Protein AF-A0A1Z9GVH7-F1 (afdb_monomer)

Structure (mmCIF, N/CA/C/O backbone):
data_AF-A0A1Z9GVH7-F1
#
_entry.id   AF-A0A1Z9GVH7-F1
#
loop_
_atom_site.group_PDB
_atom_site.id
_atom_site.type_symbol
_atom_site.label_atom_id
_atom_site.label_alt_id
_atom_site.label_comp_id
_atom_site.label_asym_id
_atom_site.label_entity_id
_atom_site.label_seq_id
_atom_site.pdbx_PDB_ins_code
_atom_site.Cartn_x
_atom_site.Cartn_y
_atom_site.Cartn_z
_atom_site.occupancy
_atom_site.B_iso_or_equiv
_atom_site.auth_seq_id
_atom_site.auth_comp_id
_atom_site.auth_asym_id
_atom_site.auth_atom_id
_atom_site.pdbx_PDB_model_num
ATOM 1 N N . MET A 1 1 ? 73.608 -8.766 -62.778 1.00 44.31 1 MET A N 1
ATOM 2 C CA . MET A 1 1 ? 72.245 -8.986 -62.241 1.00 44.31 1 MET A CA 1
ATOM 3 C C . MET A 1 1 ? 72.351 -9.376 -60.774 1.00 44.31 1 MET A C 1
ATOM 5 O O . MET A 1 1 ? 73.037 -10.345 -60.495 1.00 44.31 1 MET A O 1
ATOM 9 N N . SER A 1 2 ? 71.721 -8.653 -59.842 1.00 39.84 2 SER A N 1
ATOM 10 C CA . SER A 1 2 ? 71.646 -9.095 -58.440 1.00 39.84 2 SER A CA 1
ATOM 11 C C . SER A 1 2 ? 70.298 -8.700 -57.829 1.00 39.84 2 SER A C 1
ATOM 13 O O . SER A 1 2 ? 69.921 -7.529 -57.829 1.00 39.84 2 SER A O 1
ATOM 15 N N . LYS A 1 3 ? 69.527 -9.710 -57.405 1.00 42.81 3 LYS A N 1
ATOM 16 C CA . LYS A 1 3 ? 68.124 -9.621 -56.966 1.00 42.81 3 LYS A CA 1
ATOM 17 C C . LYS A 1 3 ? 68.014 -8.995 -55.564 1.00 42.81 3 LYS A C 1
ATOM 19 O O . LYS A 1 3 ? 68.578 -9.516 -54.605 1.00 42.81 3 LYS A O 1
ATOM 24 N N . LYS A 1 4 ? 67.220 -7.924 -55.423 1.00 45.56 4 LYS A N 1
ATOM 25 C CA . LYS A 1 4 ? 66.781 -7.364 -54.127 1.00 45.56 4 LYS A CA 1
ATOM 26 C C . LYS A 1 4 ? 65.865 -8.368 -53.406 1.00 45.56 4 LYS A C 1
ATOM 28 O O . LYS A 1 4 ? 64.795 -8.693 -53.914 1.00 45.56 4 LYS A O 1
ATOM 33 N N . LYS A 1 5 ? 66.252 -8.822 -52.206 1.00 48.34 5 LYS A N 1
ATOM 34 C CA . LYS A 1 5 ? 65.370 -9.563 -51.282 1.00 48.34 5 LYS A CA 1
ATOM 35 C C . LYS A 1 5 ? 64.279 -8.620 -50.754 1.00 48.34 5 LYS A C 1
ATOM 37 O O . LYS A 1 5 ? 64.579 -7.651 -50.057 1.00 48.34 5 LYS A O 1
ATOM 42 N N . GLY A 1 6 ? 63.021 -8.887 -51.104 1.00 43.78 6 GLY A N 1
ATOM 43 C CA . GLY A 1 6 ? 61.856 -8.148 -50.612 1.00 43.78 6 GLY A CA 1
ATOM 44 C C . GLY A 1 6 ? 61.587 -8.435 -49.132 1.00 43.78 6 GLY A C 1
ATOM 45 O O . GLY A 1 6 ? 61.518 -9.590 -48.723 1.00 43.78 6 GLY A O 1
ATOM 46 N N . LYS A 1 7 ? 61.436 -7.380 -48.322 1.00 51.91 7 LYS A N 1
ATOM 47 C CA . LYS A 1 7 ? 61.031 -7.467 -46.911 1.00 51.91 7 LYS A CA 1
ATOM 48 C C . LYS A 1 7 ? 59.564 -7.913 -46.821 1.00 51.91 7 LYS A C 1
ATOM 50 O O . LYS A 1 7 ? 58.678 -7.211 -47.306 1.00 51.91 7 LYS A O 1
ATOM 55 N N . THR A 1 8 ? 59.299 -9.048 -46.181 1.00 51.91 8 THR A N 1
ATOM 56 C CA . THR A 1 8 ? 57.948 -9.548 -45.886 1.00 51.91 8 THR A CA 1
ATOM 57 C C . THR A 1 8 ? 57.250 -8.667 -44.837 1.00 51.91 8 THR A C 1
ATOM 59 O O . THR A 1 8 ? 57.808 -8.323 -43.795 1.00 51.91 8 THR A O 1
ATOM 62 N N . LYS A 1 9 ? 56.020 -8.234 -45.152 1.00 54.00 9 LYS A N 1
ATOM 63 C CA . LYS A 1 9 ? 55.218 -7.256 -44.394 1.00 54.00 9 LYS A CA 1
ATOM 64 C C . LYS A 1 9 ? 54.535 -7.868 -43.156 1.00 54.00 9 LYS A C 1
ATOM 66 O O . LYS A 1 9 ? 53.837 -8.866 -43.261 1.00 54.00 9 LYS A O 1
ATOM 71 N N . LYS A 1 10 ? 54.690 -7.184 -42.011 1.00 54.84 10 LYS A N 1
ATOM 72 C CA . LYS A 1 10 ? 53.724 -6.839 -40.927 1.00 54.84 10 LYS A CA 1
ATOM 73 C C . LYS A 1 10 ? 52.605 -7.807 -40.450 1.00 54.84 10 LYS A C 1
ATOM 75 O O . LYS A 1 10 ? 51.825 -7.386 -39.605 1.00 54.84 10 LYS A O 1
ATOM 80 N N . SER A 1 11 ? 52.547 -9.082 -40.831 1.00 53.25 11 SER A N 1
ATOM 81 C CA . SER A 1 11 ? 51.499 -10.019 -40.355 1.00 53.25 11 SER A CA 1
ATOM 82 C C . SER A 1 11 ? 51.499 -10.226 -38.822 1.00 53.25 11 SER A C 1
ATOM 84 O O . SER A 1 11 ? 50.452 -10.223 -38.173 1.00 53.25 11 SER A O 1
ATOM 86 N N . GLY A 1 12 ? 52.680 -10.298 -38.193 1.00 56.12 12 GLY A N 1
ATOM 87 C CA . GLY A 1 12 ? 52.791 -10.530 -36.746 1.00 56.12 12 GLY A CA 1
ATOM 88 C C . GLY A 1 12 ? 52.336 -9.358 -35.864 1.00 56.12 12 GLY A C 1
ATOM 89 O O . GLY A 1 12 ? 51.905 -9.571 -34.732 1.00 56.12 12 GLY A O 1
ATOM 90 N N . MET A 1 13 ? 52.403 -8.116 -36.360 1.00 57.00 13 MET A N 1
ATOM 91 C CA . MET A 1 13 ? 51.964 -6.935 -35.598 1.00 57.00 13 MET A CA 1
ATOM 92 C C . MET A 1 13 ? 50.442 -6.853 -35.492 1.00 57.00 13 MET A C 1
ATOM 94 O O . MET A 1 13 ? 49.919 -6.432 -34.460 1.00 57.00 13 MET A O 1
ATOM 98 N N . GLU A 1 14 ? 49.740 -7.256 -36.544 1.00 58.00 14 GLU A N 1
ATOM 99 C CA . GLU A 1 14 ? 48.283 -7.212 -36.609 1.00 58.00 14 GLU A CA 1
ATOM 100 C C . GLU A 1 14 ? 47.658 -8.304 -35.740 1.00 58.00 14 GLU A C 1
ATOM 102 O O . GLU A 1 14 ? 46.802 -8.007 -34.904 1.00 58.00 14 GLU A O 1
ATOM 107 N N . LYS A 1 15 ? 48.222 -9.518 -35.795 1.00 60.81 15 LYS A N 1
ATOM 108 C CA . LYS A 1 15 ? 47.865 -10.620 -34.892 1.00 60.81 15 LYS A CA 1
ATOM 109 C C . LYS A 1 15 ? 48.115 -10.259 -33.422 1.00 60.81 15 LYS A C 1
ATOM 111 O O . LYS A 1 15 ? 47.218 -10.381 -32.595 1.00 60.81 15 LYS A O 1
ATOM 116 N N . ARG A 1 16 ? 49.270 -9.652 -33.101 1.00 58.34 16 ARG A N 1
ATOM 117 C CA . ARG A 1 16 ? 49.556 -9.134 -31.744 1.00 58.34 16 ARG A CA 1
ATOM 118 C C . ARG A 1 16 ? 48.583 -8.037 -31.300 1.00 58.34 16 ARG A C 1
ATOM 120 O O . ARG A 1 16 ? 48.277 -7.940 -30.112 1.00 58.34 16 ARG A O 1
ATOM 127 N N . ARG A 1 17 ? 48.091 -7.196 -32.217 1.00 62.72 17 ARG A N 1
ATOM 128 C CA . ARG A 1 17 ? 47.072 -6.176 -31.913 1.00 62.72 17 ARG A CA 1
ATOM 129 C C . ARG A 1 17 ? 45.711 -6.806 -31.619 1.00 62.72 17 ARG A C 1
ATOM 131 O O . ARG A 1 17 ? 45.070 -6.385 -30.655 1.00 62.72 17 ARG A O 1
ATOM 138 N N . GLN A 1 18 ? 45.293 -7.798 -32.403 1.00 66.06 18 GLN A N 1
ATOM 139 C CA . GLN A 1 18 ? 44.040 -8.527 -32.190 1.00 66.06 18 GLN A CA 1
ATOM 140 C C . GLN A 1 18 ? 44.074 -9.327 -30.883 1.00 66.06 18 GLN A C 1
ATOM 142 O O . GLN A 1 18 ? 43.180 -9.155 -30.057 1.00 66.06 18 GLN A O 1
ATOM 147 N N . ASP A 1 19 ? 45.160 -10.051 -30.607 1.00 68.62 19 ASP A N 1
ATOM 148 C CA . ASP A 1 19 ? 45.338 -10.793 -29.353 1.00 68.62 19 ASP A CA 1
ATOM 149 C C . ASP A 1 19 ? 45.338 -9.865 -28.132 1.00 68.62 19 ASP A C 1
ATOM 151 O O . ASP A 1 19 ? 44.745 -10.174 -27.096 1.00 68.62 19 ASP A O 1
ATOM 155 N N . LYS A 1 20 ? 45.953 -8.678 -28.242 1.00 72.31 20 LYS A N 1
ATOM 156 C CA . LYS A 1 20 ? 45.939 -7.676 -27.165 1.00 72.31 20 LYS A CA 1
ATOM 157 C C . LYS A 1 20 ? 44.535 -7.112 -26.931 1.00 72.31 20 LYS A C 1
ATOM 159 O O . LYS A 1 20 ? 44.164 -6.893 -25.778 1.00 72.31 20 LYS A O 1
ATOM 164 N N . ARG A 1 21 ? 43.748 -6.884 -27.990 1.00 62.09 21 ARG A N 1
ATOM 165 C CA . ARG A 1 21 ? 42.341 -6.454 -27.883 1.00 62.09 21 ARG A CA 1
ATOM 166 C C . ARG A 1 21 ? 41.471 -7.551 -27.274 1.00 62.09 21 ARG A C 1
ATOM 168 O O . ARG A 1 21 ? 40.720 -7.265 -26.345 1.00 62.09 21 ARG A O 1
ATOM 175 N N . HIS A 1 22 ? 41.637 -8.795 -27.713 1.00 62.97 22 HIS A N 1
ATOM 176 C CA . HIS A 1 22 ? 40.889 -9.937 -27.200 1.00 62.97 22 HIS A CA 1
ATOM 177 C C . HIS A 1 22 ? 41.222 -10.219 -25.728 1.00 62.97 22 HIS A C 1
ATOM 179 O O . HIS A 1 22 ? 40.319 -10.284 -24.902 1.00 62.97 22 HIS A O 1
ATOM 185 N N . ARG A 1 23 ? 42.504 -10.227 -25.336 1.00 70.00 23 ARG A N 1
ATOM 186 C CA . ARG A 1 23 ? 42.905 -10.356 -23.919 1.00 70.00 23 ARG A CA 1
ATOM 187 C C . ARG A 1 23 ? 42.378 -9.219 -23.043 1.00 70.00 23 ARG A C 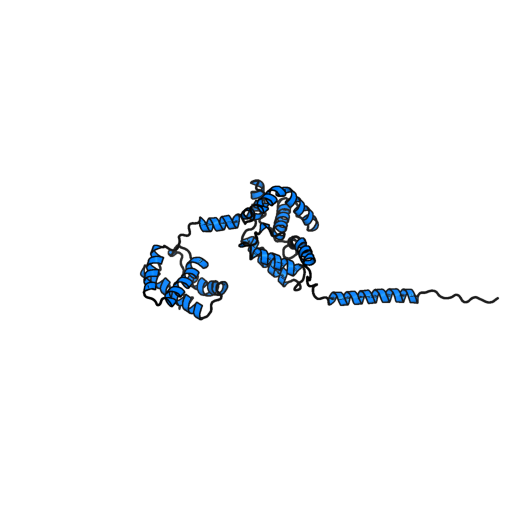1
ATOM 189 O O . ARG A 1 23 ? 41.994 -9.471 -21.904 1.00 70.00 23 ARG A O 1
ATOM 196 N N . LYS A 1 24 ? 42.334 -7.978 -23.548 1.00 68.75 24 LYS A N 1
ATOM 197 C CA . LYS A 1 24 ? 41.710 -6.851 -22.830 1.00 68.75 24 LYS A CA 1
ATOM 198 C C . LYS A 1 24 ? 40.200 -7.040 -22.672 1.00 68.75 24 LYS A C 1
ATOM 200 O O . LYS A 1 24 ? 39.682 -6.770 -21.596 1.00 68.75 24 LYS A O 1
ATOM 205 N N . MET A 1 25 ? 39.515 -7.516 -23.710 1.00 64.81 25 MET A N 1
ATOM 206 C CA . MET A 1 25 ? 38.082 -7.815 -23.672 1.00 64.81 25 MET A CA 1
ATOM 207 C C . MET A 1 25 ? 37.774 -8.950 -22.687 1.00 64.81 25 MET A C 1
ATOM 209 O O . MET A 1 25 ? 36.882 -8.805 -21.861 1.00 64.81 25 MET A O 1
ATOM 213 N N . VAL A 1 26 ? 38.549 -10.036 -22.711 1.00 63.12 26 VAL A N 1
ATOM 214 C CA . VAL A 1 26 ? 38.396 -11.171 -21.789 1.00 63.12 26 VAL A CA 1
ATOM 215 C C . VAL A 1 26 ? 38.692 -10.750 -20.348 1.00 63.12 26 VAL A C 1
ATOM 217 O O . VAL A 1 26 ? 37.934 -11.106 -19.452 1.00 63.12 26 VAL A O 1
ATOM 220 N N . LYS A 1 27 ? 39.727 -9.928 -20.107 1.00 63.34 27 LYS A N 1
ATOM 221 C CA . LYS A 1 27 ? 39.966 -9.333 -18.779 1.00 63.34 27 LYS A CA 1
ATOM 222 C C . LYS A 1 27 ? 38.810 -8.435 -18.334 1.00 63.34 27 LYS A C 1
ATOM 224 O O . LYS A 1 27 ? 38.417 -8.526 -17.180 1.00 63.34 27 LYS A O 1
ATOM 229 N N . ARG A 1 28 ? 38.245 -7.611 -19.227 1.00 56.94 28 ARG A N 1
ATOM 230 C CA . ARG A 1 28 ? 37.054 -6.793 -18.934 1.00 56.94 28 ARG A CA 1
ATOM 231 C C . ARG A 1 28 ? 35.839 -7.657 -18.597 1.00 56.94 28 ARG A C 1
ATOM 233 O O . ARG A 1 28 ? 35.214 -7.388 -17.587 1.00 56.94 28 ARG A O 1
ATOM 240 N N . LYS A 1 29 ? 35.556 -8.718 -19.362 1.00 52.47 29 LYS A N 1
ATOM 241 C CA . LYS A 1 29 ? 34.467 -9.667 -19.065 1.00 52.47 29 LYS A CA 1
ATOM 242 C C . LYS A 1 29 ? 34.660 -10.369 -17.716 1.00 52.47 29 LYS A C 1
ATOM 244 O O . LYS A 1 29 ? 33.729 -10.415 -16.928 1.00 52.47 29 LYS A O 1
ATOM 249 N N . LYS A 1 30 ? 35.878 -10.831 -17.404 1.00 53.59 30 LYS A N 1
ATOM 250 C CA . LYS A 1 30 ? 36.195 -11.421 -16.089 1.00 53.59 30 LYS A CA 1
ATOM 251 C C . LYS A 1 30 ? 36.048 -10.421 -14.937 1.00 53.59 30 LYS A C 1
ATOM 253 O O . LYS A 1 30 ? 35.571 -10.797 -13.880 1.00 53.59 30 LYS A O 1
ATOM 258 N N . LEU A 1 31 ? 36.426 -9.158 -15.145 1.00 53.19 31 LEU A N 1
ATOM 259 C CA . LEU A 1 31 ? 36.228 -8.083 -14.165 1.00 53.19 31 LEU A CA 1
ATOM 260 C C . LEU A 1 31 ? 34.752 -7.692 -14.007 1.00 53.19 31 LEU A C 1
ATOM 262 O O . LEU A 1 31 ? 34.351 -7.334 -12.911 1.00 53.19 31 LEU A O 1
ATOM 266 N N . MET A 1 32 ? 33.947 -7.756 -15.072 1.00 45.88 32 MET A N 1
ATOM 267 C CA . MET A 1 32 ? 32.507 -7.473 -15.008 1.00 45.88 32 MET A CA 1
ATOM 268 C C . MET A 1 32 ? 31.738 -8.577 -14.277 1.00 45.88 32 MET A C 1
ATOM 270 O O . MET A 1 32 ? 30.864 -8.250 -13.489 1.00 45.88 32 MET A O 1
ATOM 274 N N . ASN A 1 33 ? 32.126 -9.845 -14.443 1.00 44.66 33 ASN A N 1
ATOM 275 C CA . ASN A 1 33 ? 31.522 -10.969 -13.712 1.00 44.66 33 ASN A CA 1
ATOM 276 C C . ASN A 1 33 ? 31.880 -11.006 -12.210 1.00 44.66 33 ASN A C 1
ATOM 278 O O . ASN A 1 33 ? 31.290 -11.787 -11.477 1.00 44.66 33 ASN A O 1
ATOM 282 N N . HIS A 1 34 ? 32.842 -10.194 -11.755 1.00 46.88 34 HIS A N 1
ATOM 283 C CA . HIS A 1 34 ? 33.266 -10.097 -10.349 1.00 46.88 34 HIS A CA 1
ATOM 284 C C . HIS A 1 34 ? 33.012 -8.716 -9.729 1.00 46.88 34 HIS A C 1
ATOM 286 O O . HIS A 1 34 ? 33.513 -8.431 -8.642 1.00 46.88 34 HIS A O 1
ATOM 292 N N . ARG A 1 35 ? 32.275 -7.825 -10.405 1.00 45.44 35 ARG A N 1
ATOM 293 C CA . ARG A 1 35 ? 31.855 -6.572 -9.777 1.00 45.44 35 ARG A CA 1
ATOM 294 C C . ARG A 1 35 ? 30.718 -6.882 -8.818 1.00 45.44 35 ARG A C 1
ATOM 296 O O . ARG A 1 35 ? 29.658 -7.322 -9.251 1.00 45.44 35 ARG A O 1
ATOM 303 N N . SER A 1 36 ? 30.954 -6.620 -7.537 1.00 49.56 36 SER A N 1
ATOM 304 C CA . SER A 1 36 ? 29.870 -6.363 -6.602 1.00 49.56 36 SER A CA 1
ATOM 305 C C . SER A 1 36 ? 28.922 -5.318 -7.211 1.00 49.56 36 SER A C 1
ATOM 307 O O . SER A 1 36 ? 29.377 -4.460 -7.987 1.00 49.56 36 SER A O 1
ATOM 309 N N . PRO A 1 37 ? 27.614 -5.404 -6.918 1.00 51.97 37 PRO A N 1
ATOM 310 C CA . PRO A 1 37 ? 26.643 -4.412 -7.354 1.00 51.97 37 PRO A CA 1
ATOM 311 C C . PRO A 1 37 ? 27.187 -3.021 -7.041 1.00 51.97 37 PRO A C 1
ATOM 313 O O . PRO A 1 37 ? 27.865 -2.805 -6.034 1.00 51.97 37 PRO A O 1
ATOM 316 N N . THR A 1 38 ? 27.003 -2.111 -7.994 1.00 54.91 38 THR A N 1
ATOM 317 C CA . THR A 1 38 ? 27.631 -0.790 -7.935 1.00 54.91 38 THR A CA 1
ATOM 318 C C . THR A 1 38 ? 26.952 -0.062 -6.787 1.00 54.91 38 THR A C 1
ATOM 320 O O . THR A 1 38 ? 25.822 0.378 -6.955 1.00 54.91 38 THR A O 1
ATOM 323 N N . GLN A 1 39 ? 27.589 -0.020 -5.614 1.00 55.78 39 GLN A N 1
ATOM 324 C CA . GLN A 1 39 ? 27.039 0.687 -4.463 1.00 55.78 39 GLN A CA 1
ATOM 325 C C . GLN A 1 39 ? 26.757 2.129 -4.888 1.00 55.78 39 GLN A C 1
ATOM 327 O O . GLN A 1 39 ? 27.604 2.771 -5.517 1.00 55.78 39 GLN A O 1
ATOM 332 N N . ILE A 1 40 ? 25.548 2.607 -4.601 1.00 60.81 40 ILE A N 1
ATOM 333 C CA . ILE A 1 40 ? 25.163 3.994 -4.848 1.00 60.81 40 ILE A CA 1
ATOM 334 C C . ILE A 1 40 ? 25.926 4.831 -3.832 1.00 60.81 40 ILE A C 1
ATOM 336 O O . ILE A 1 40 ? 25.672 4.750 -2.635 1.00 60.81 40 ILE A O 1
ATOM 340 N N . THR A 1 41 ? 26.906 5.596 -4.299 1.00 58.97 41 THR A N 1
ATOM 341 C CA . THR A 1 41 ? 27.803 6.364 -3.423 1.00 58.97 41 THR A CA 1
ATOM 342 C C . THR A 1 41 ? 27.538 7.863 -3.471 1.00 58.97 41 THR A C 1
ATOM 344 O O . THR A 1 41 ? 28.253 8.624 -2.823 1.00 58.97 41 THR A O 1
ATOM 347 N N . SER A 1 42 ? 26.541 8.316 -4.242 1.00 72.25 42 SER A N 1
ATOM 348 C CA . SER A 1 42 ? 26.233 9.743 -4.375 1.00 72.25 42 SER A CA 1
ATOM 349 C C . SER A 1 42 ? 24.732 10.036 -4.513 1.00 72.25 42 SER A C 1
ATOM 351 O O . SER A 1 42 ? 24.028 9.266 -5.174 1.00 72.25 42 SER A O 1
ATOM 353 N N . PRO A 1 43 ? 24.257 11.187 -3.994 1.00 69.25 43 PRO A N 1
ATOM 354 C CA . PRO A 1 43 ? 22.864 11.624 -4.134 1.00 69.25 43 PRO A CA 1
ATOM 355 C C . PRO A 1 43 ? 22.397 11.721 -5.591 1.00 69.25 43 PRO A C 1
ATOM 357 O O . PRO A 1 43 ? 21.289 11.322 -5.916 1.00 69.25 43 PRO A O 1
ATOM 360 N N . HIS A 1 44 ? 23.264 12.163 -6.506 1.00 73.62 44 HIS A N 1
ATOM 361 C CA . HIS A 1 44 ? 22.909 12.277 -7.923 1.00 73.62 44 HIS A CA 1
ATOM 362 C C . HIS A 1 44 ? 22.706 10.911 -8.609 1.00 73.62 44 HIS A C 1
ATOM 364 O O . HIS A 1 44 ? 21.903 10.776 -9.531 1.00 73.62 44 HIS A O 1
ATOM 370 N N . GLN A 1 45 ? 23.420 9.870 -8.164 1.00 69.69 45 GLN A N 1
ATOM 371 C CA . GLN A 1 45 ? 23.174 8.503 -8.636 1.00 69.69 45 GLN A CA 1
ATOM 372 C C . GLN A 1 45 ? 21.847 7.955 -8.107 1.00 69.69 45 GLN A C 1
ATOM 374 O O . GLN A 1 45 ? 21.170 7.245 -8.846 1.00 69.69 45 GLN A O 1
ATOM 379 N N . LEU A 1 46 ? 21.481 8.305 -6.870 1.00 72.94 46 LEU A N 1
ATOM 380 C CA . LEU A 1 46 ? 20.190 7.952 -6.286 1.00 72.94 46 LEU A CA 1
ATOM 381 C C . LEU A 1 46 ? 19.044 8.654 -7.021 1.00 72.94 46 LEU A C 1
ATOM 383 O O . LEU A 1 46 ? 18.123 7.990 -7.470 1.00 72.94 46 LEU A O 1
ATOM 387 N N . GLU A 1 47 ? 19.146 9.963 -7.247 1.00 74.75 47 GLU A N 1
ATOM 388 C CA . GLU A 1 47 ? 18.152 10.739 -8.002 1.00 74.75 47 GLU A CA 1
ATOM 389 C C . GLU A 1 47 ? 17.934 10.151 -9.405 1.00 74.75 47 GLU A C 1
ATOM 391 O O . GLU A 1 47 ? 16.807 9.939 -9.850 1.00 74.75 47 GLU A O 1
ATOM 396 N N . LY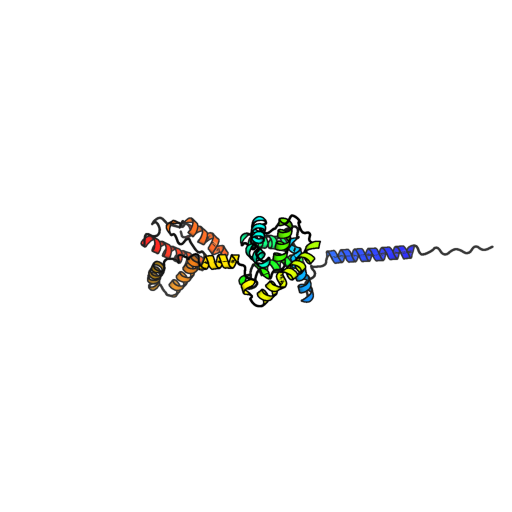S A 1 48 ? 19.026 9.813 -10.103 1.00 80.19 48 LYS A N 1
ATOM 397 C CA . LYS A 1 48 ? 18.950 9.169 -11.416 1.00 80.19 48 LYS A CA 1
ATOM 398 C C . LYS A 1 48 ? 18.287 7.793 -11.354 1.00 80.19 48 LYS A C 1
ATOM 400 O O . LYS A 1 48 ? 17.622 7.413 -12.314 1.00 80.19 48 LYS A O 1
ATOM 405 N N . LEU A 1 49 ? 18.500 7.046 -10.272 1.00 82.94 49 LEU A N 1
ATOM 406 C CA . LEU A 1 49 ? 17.850 5.760 -10.066 1.00 82.94 49 LEU A CA 1
ATOM 407 C C . LEU A 1 49 ? 16.349 5.944 -9.826 1.00 82.94 49 LEU A C 1
ATOM 409 O O . LEU A 1 49 ? 15.562 5.304 -10.514 1.00 82.94 49 LEU A O 1
ATOM 413 N N . LEU A 1 50 ? 15.951 6.852 -8.935 1.00 82.94 50 LEU A N 1
ATOM 414 C CA . LEU A 1 50 ? 14.544 7.125 -8.628 1.00 82.94 50 LEU A CA 1
ATOM 415 C C . LEU A 1 50 ? 13.758 7.585 -9.865 1.00 82.94 50 LEU A C 1
ATOM 417 O O . LEU A 1 50 ? 12.632 7.153 -10.063 1.00 82.94 50 LEU A O 1
ATOM 421 N N . LYS A 1 51 ? 14.381 8.324 -10.793 1.00 85.25 51 LYS A N 1
ATOM 422 C CA . LYS A 1 51 ? 13.766 8.648 -12.102 1.00 85.25 51 LYS A CA 1
ATOM 423 C C . LYS A 1 51 ? 13.418 7.424 -12.957 1.00 85.25 51 LYS A C 1
ATOM 425 O O . LYS A 1 51 ? 12.667 7.543 -13.916 1.00 85.25 51 LYS A O 1
ATOM 430 N N . THR A 1 52 ? 13.988 6.259 -12.657 1.00 89.38 52 THR A N 1
ATOM 431 C CA . THR A 1 52 ? 13.691 4.998 -13.354 1.00 89.38 52 THR A CA 1
ATOM 432 C C . THR A 1 52 ? 12.705 4.105 -12.608 1.00 89.38 52 THR A C 1
ATOM 434 O O . THR A 1 52 ? 12.363 3.047 -13.129 1.00 89.38 52 THR A O 1
ATOM 437 N N . LEU A 1 53 ? 12.229 4.530 -11.435 1.00 91.62 53 LEU A N 1
ATOM 438 C CA . LEU A 1 53 ? 11.258 3.810 -10.612 1.00 91.62 53 LEU A CA 1
ATOM 439 C C . LEU A 1 53 ? 9.965 3.443 -11.372 1.00 91.62 53 LEU A C 1
ATOM 441 O O . LEU A 1 53 ? 9.600 2.270 -11.321 1.00 91.62 53 LEU A O 1
ATOM 445 N N . PRO A 1 54 ? 9.354 4.329 -12.193 1.00 93.50 54 PRO A N 1
ATOM 446 C CA . PRO A 1 54 ? 8.178 3.983 -13.005 1.00 93.50 54 PRO A CA 1
ATOM 447 C C . PRO A 1 54 ? 8.365 2.766 -13.921 1.00 93.50 54 PRO A C 1
ATOM 449 O O . PRO A 1 54 ? 7.423 2.029 -14.202 1.00 93.50 54 PRO A O 1
ATOM 452 N N . ASN A 1 55 ? 9.595 2.514 -14.385 1.00 93.62 55 ASN A N 1
ATOM 453 C CA . ASN A 1 55 ? 9.876 1.400 -15.292 1.00 93.62 55 ASN A CA 1
ATOM 454 C C . ASN A 1 55 ? 9.630 0.036 -14.634 1.00 93.62 55 ASN A C 1
ATOM 456 O O . ASN A 1 55 ? 9.482 -0.961 -15.343 1.00 93.62 55 ASN A O 1
ATOM 460 N N . LEU A 1 56 ? 9.609 -0.018 -13.298 1.00 93.81 56 LEU A N 1
ATOM 461 C CA . LEU A 1 56 ? 9.395 -1.243 -12.538 1.00 93.81 56 LEU A CA 1
ATOM 462 C C . LEU A 1 56 ? 7.997 -1.838 -12.793 1.00 93.81 56 LEU A C 1
ATOM 464 O O . LEU A 1 56 ? 7.870 -3.055 -12.777 1.00 93.81 56 LEU A O 1
ATOM 468 N N . ALA A 1 57 ? 6.993 -1.037 -13.180 1.00 94.75 57 ALA A N 1
ATOM 469 C CA . ALA A 1 57 ? 5.661 -1.526 -13.583 1.00 94.75 57 ALA A CA 1
ATOM 470 C C . ALA A 1 57 ? 5.672 -2.471 -14.810 1.00 94.75 57 ALA A C 1
ATOM 472 O O . ALA A 1 57 ? 4.682 -3.151 -15.102 1.00 94.75 57 ALA A O 1
ATOM 473 N N . PHE A 1 58 ? 6.791 -2.509 -15.543 1.00 94.12 58 PHE A N 1
ATOM 474 C CA . PHE A 1 58 ? 7.037 -3.398 -16.682 1.00 94.12 58 PHE A CA 1
ATOM 475 C C . PHE A 1 58 ? 8.037 -4.520 -16.363 1.00 94.12 58 PHE A C 1
ATOM 477 O O . PHE A 1 58 ? 8.471 -5.235 -17.272 1.00 94.12 58 PHE A O 1
ATOM 484 N N . ASP A 1 59 ? 8.435 -4.678 -15.099 1.00 93.31 59 ASP A N 1
ATOM 485 C CA . ASP A 1 59 ? 9.224 -5.829 -14.679 1.00 93.31 59 ASP A CA 1
ATOM 486 C C . ASP A 1 59 ? 8.428 -7.125 -14.908 1.00 93.31 59 ASP A C 1
ATOM 488 O O . ASP A 1 59 ? 7.218 -7.128 -14.689 1.00 93.31 59 ASP A O 1
ATOM 492 N N . PRO A 1 60 ? 9.057 -8.239 -15.323 1.00 90.69 60 PRO A N 1
ATOM 493 C CA . PRO A 1 60 ? 8.341 -9.487 -15.583 1.00 90.69 60 PRO A CA 1
ATOM 494 C C . PRO A 1 60 ? 7.467 -9.994 -14.429 1.00 90.69 60 PRO A C 1
ATOM 496 O O . PRO A 1 60 ? 6.484 -10.671 -14.701 1.00 90.69 60 PRO A O 1
ATOM 499 N N . MET A 1 61 ? 7.812 -9.677 -13.176 1.00 91.69 61 MET A N 1
ATOM 500 C CA . MET A 1 61 ? 7.035 -10.071 -11.988 1.00 91.69 61 MET A CA 1
ATOM 501 C C . MET A 1 61 ? 5.824 -9.162 -11.717 1.00 91.69 61 MET A C 1
ATOM 503 O O . MET A 1 61 ? 4.933 -9.522 -10.958 1.00 91.69 61 MET A O 1
ATOM 507 N N . LEU A 1 62 ? 5.790 -7.986 -12.346 1.00 94.88 62 LEU A N 1
ATOM 508 C CA . LEU A 1 62 ? 4.755 -6.961 -12.181 1.00 94.88 62 LEU A CA 1
ATOM 509 C C . LEU A 1 62 ? 3.981 -6.702 -13.484 1.00 94.88 62 LEU A C 1
ATOM 511 O O . LEU A 1 62 ? 3.069 -5.877 -13.541 1.00 94.88 62 LEU A O 1
ATOM 515 N N . LEU A 1 63 ? 4.357 -7.375 -14.572 1.00 92.12 63 LEU A N 1
ATOM 516 C CA . LEU A 1 63 ? 3.871 -7.081 -15.916 1.00 92.12 63 LEU A CA 1
ATOM 517 C C . LEU A 1 63 ? 2.375 -7.377 -16.075 1.00 92.12 63 LEU A C 1
ATOM 519 O O . LEU A 1 63 ? 1.688 -6.679 -16.821 1.00 92.12 63 LEU A O 1
ATOM 523 N N . ASP A 1 64 ? 1.878 -8.385 -15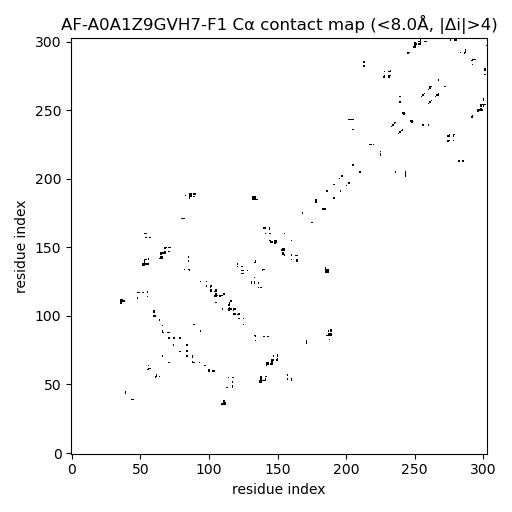.375 1.00 93.12 64 ASP A N 1
ATOM 524 C CA . ASP A 1 64 ? 0.481 -8.808 -15.335 1.00 93.12 64 ASP A CA 1
ATOM 525 C C . ASP A 1 64 ? -0.340 -8.106 -14.246 1.00 93.12 64 ASP A C 1
ATOM 527 O O . ASP A 1 64 ? -1.556 -8.262 -14.241 1.00 93.12 64 ASP A O 1
ATOM 531 N N . LEU A 1 65 ? 0.291 -7.314 -13.374 1.00 95.56 65 LEU A N 1
ATOM 532 C CA . LEU A 1 65 ? -0.410 -6.510 -12.378 1.00 95.56 65 LEU A CA 1
ATOM 533 C C . LEU A 1 65 ? -1.003 -5.249 -13.033 1.00 95.56 65 LEU A C 1
ATOM 535 O O . LEU A 1 65 ? -0.302 -4.507 -13.742 1.00 95.56 65 LEU A O 1
ATOM 539 N N . TYR A 1 66 ? -2.296 -5.036 -12.789 1.00 94.62 66 TYR A N 1
ATOM 540 C CA . TYR A 1 66 ? -3.109 -3.908 -13.247 1.00 94.62 66 TYR A CA 1
ATOM 541 C C . TYR A 1 66 ? -4.025 -3.458 -12.106 1.00 94.62 66 TYR A C 1
ATOM 543 O O . TYR A 1 66 ? -4.329 -4.253 -11.217 1.00 94.62 66 TYR A O 1
ATOM 551 N N . LEU A 1 67 ? -4.455 -2.199 -12.157 1.00 95.00 67 LEU A N 1
ATOM 552 C CA . LEU A 1 67 ? -5.585 -1.726 -11.356 1.00 95.00 67 LEU A CA 1
ATOM 553 C C . LEU A 1 67 ? -6.891 -2.295 -11.940 1.00 95.00 67 LEU A C 1
ATOM 555 O O . LEU A 1 67 ? -6.882 -2.894 -13.021 1.00 95.00 67 LEU A O 1
ATOM 559 N N . ASP A 1 68 ? -8.010 -2.082 -11.254 1.00 93.19 68 ASP A N 1
ATOM 560 C CA . ASP A 1 68 ? -9.319 -2.525 -11.734 1.00 93.19 68 ASP A CA 1
ATOM 561 C C . ASP A 1 68 ? -9.713 -1.806 -13.042 1.00 93.19 68 ASP A C 1
ATOM 563 O O . ASP A 1 68 ? -9.910 -0.591 -13.089 1.00 93.19 68 ASP A O 1
ATOM 567 N N . GLU A 1 69 ? -9.790 -2.567 -14.137 1.00 93.19 69 GLU A N 1
ATOM 568 C CA . GLU A 1 69 ? -10.123 -2.048 -15.468 1.00 93.19 69 GLU A CA 1
ATOM 569 C C . GLU A 1 69 ? -11.600 -1.679 -15.627 1.00 93.19 69 GLU A C 1
ATOM 571 O O . GLU A 1 69 ? -11.915 -0.835 -16.469 1.00 93.19 69 GLU A O 1
ATOM 576 N N . GLU A 1 70 ? -12.501 -2.342 -14.898 1.00 91.62 70 GLU A N 1
ATOM 577 C CA . GLU A 1 70 ? -13.938 -2.066 -14.955 1.00 91.62 70 GLU A CA 1
ATOM 578 C C . GLU A 1 70 ? -14.223 -0.779 -14.188 1.00 91.62 70 GLU A C 1
ATOM 580 O O . GLU A 1 70 ? -14.716 0.181 -14.784 1.00 91.62 70 GLU A O 1
ATOM 585 N N . MET A 1 71 ? -13.756 -0.698 -12.939 1.00 91.62 71 MET A N 1
ATOM 586 C CA . MET A 1 71 ? -13.900 0.500 -12.109 1.00 91.62 71 MET A CA 1
ATOM 587 C C . MET A 1 71 ? -13.235 1.722 -12.751 1.00 91.62 71 MET A C 1
ATOM 589 O O . MET A 1 71 ? -13.797 2.813 -12.761 1.00 91.62 71 MET A O 1
ATOM 593 N N . MET A 1 72 ? -12.063 1.558 -13.373 1.00 92.88 72 MET A N 1
ATOM 594 C CA . MET A 1 72 ? -11.418 2.657 -14.093 1.00 92.88 72 MET A CA 1
ATOM 595 C C . MET A 1 72 ? -12.302 3.231 -15.208 1.00 92.88 72 MET A C 1
ATOM 597 O O . MET A 1 72 ? -12.328 4.445 -15.396 1.00 92.88 72 MET A O 1
ATOM 601 N N . LYS A 1 73 ? -12.999 2.385 -15.976 1.00 92.94 73 LYS A N 1
ATOM 602 C CA . LYS A 1 73 ? -13.876 2.858 -17.059 1.00 92.94 73 LYS A CA 1
ATOM 603 C C . LYS A 1 73 ? -15.071 3.616 -16.504 1.00 92.94 73 LYS A C 1
ATOM 605 O O . LYS A 1 73 ? -15.383 4.677 -17.032 1.00 92.94 73 LYS A O 1
ATOM 610 N N . GLU A 1 74 ? -15.678 3.102 -15.440 1.00 92.69 74 GLU A N 1
ATOM 611 C CA . GLU A 1 74 ? -16.799 3.753 -14.756 1.00 92.69 74 GLU A CA 1
ATOM 612 C C . GLU A 1 74 ? -16.399 5.147 -14.253 1.00 92.69 74 GLU A C 1
ATOM 614 O O . GLU A 1 74 ? -17.034 6.138 -14.608 1.00 92.69 74 GLU A O 1
ATOM 619 N N . LEU A 1 75 ? -15.268 5.258 -13.551 1.00 90.88 75 LEU A N 1
ATOM 620 C CA . LEU A 1 75 ? -14.764 6.530 -13.022 1.00 90.88 75 LEU A CA 1
ATOM 621 C C . LEU A 1 75 ? -14.380 7.537 -14.128 1.00 90.88 75 LEU A C 1
ATOM 623 O O . LEU A 1 75 ? -14.536 8.748 -13.959 1.00 90.88 75 LEU A O 1
ATOM 627 N N . ILE A 1 76 ? -13.903 7.055 -15.283 1.00 90.06 76 ILE A N 1
ATOM 628 C CA . ILE A 1 76 ? -13.674 7.902 -16.467 1.00 90.06 76 ILE A CA 1
ATOM 629 C C . ILE A 1 76 ? -15.006 8.414 -17.039 1.00 90.06 76 ILE A C 1
ATOM 631 O O . ILE A 1 76 ? -15.085 9.573 -17.449 1.00 90.06 76 ILE A O 1
ATOM 635 N N . GLU A 1 77 ? -16.044 7.575 -17.090 1.00 91.62 77 GLU A N 1
ATOM 636 C CA . GLU A 1 77 ? -17.379 7.953 -17.577 1.00 91.62 77 GLU A CA 1
ATOM 637 C C . GLU A 1 77 ? -18.081 8.959 -16.652 1.00 91.62 77 GLU A C 1
ATOM 639 O O . GLU A 1 77 ? -18.792 9.841 -17.140 1.00 91.62 77 GLU A O 1
ATOM 644 N N . GLU A 1 78 ? -17.823 8.887 -15.345 1.00 90.06 78 GLU A N 1
ATOM 645 C CA . GLU A 1 78 ? -18.264 9.872 -14.348 1.00 90.06 78 GLU A CA 1
ATOM 646 C C . GLU A 1 78 ? -17.608 11.253 -14.524 1.00 90.06 78 GLU A C 1
ATOM 648 O O . GLU A 1 78 ? -18.100 12.247 -13.988 1.00 90.06 78 GLU A O 1
ATOM 653 N N . GLY A 1 79 ? -16.539 11.342 -15.322 1.00 87.81 79 GLY A N 1
ATOM 654 C CA . GLY A 1 79 ? -15.861 12.597 -15.640 1.00 87.81 79 GLY A CA 1
ATOM 655 C C . GLY A 1 79 ? -14.948 13.110 -14.527 1.00 87.81 79 GLY A C 1
ATOM 656 O O . GLY A 1 79 ? -14.700 14.313 -14.466 1.00 87.81 79 GLY A O 1
ATOM 657 N N . LEU A 1 80 ? -14.464 12.216 -13.661 1.00 86.12 80 LEU A N 1
ATOM 658 C CA . LEU A 1 80 ? -13.507 12.542 -12.604 1.00 86.12 80 LEU A CA 1
ATOM 659 C C . LEU A 1 80 ? -12.127 12.888 -13.171 1.00 86.12 80 LEU A C 1
ATOM 661 O O . LEU A 1 80 ? -11.750 12.470 -14.273 1.00 86.12 80 LEU A O 1
ATOM 665 N N . GLU A 1 81 ? -11.348 13.636 -12.395 1.00 87.38 81 GLU A N 1
ATOM 666 C CA . GLU A 1 81 ? -9.971 13.951 -12.761 1.00 87.38 81 GLU A CA 1
ATOM 667 C C . GLU A 1 81 ? -9.058 12.734 -12.579 1.00 87.38 81 GLU A C 1
ATOM 669 O O . GLU A 1 81 ? -9.257 11.906 -11.693 1.00 87.38 81 GLU A O 1
ATOM 674 N N . GLU A 1 82 ? -8.016 12.604 -13.404 1.00 90.81 82 GLU A N 1
ATOM 675 C CA . GLU A 1 82 ? -7.156 11.414 -13.361 1.00 90.81 82 GLU A CA 1
ATOM 676 C C . GLU A 1 82 ? -6.501 11.137 -11.999 1.00 90.81 82 GLU A C 1
ATOM 678 O O . GLU A 1 82 ? -6.401 9.961 -11.647 1.00 90.81 82 GLU A O 1
ATOM 683 N N . PRO A 1 83 ? -6.058 12.148 -11.224 1.00 88.06 83 PRO A N 1
ATOM 684 C CA . PRO A 1 83 ? -5.517 11.918 -9.890 1.00 88.06 83 PRO A CA 1
ATOM 685 C C . PRO A 1 83 ? -6.556 11.339 -8.923 1.00 88.06 83 PRO A C 1
ATOM 687 O O . PRO A 1 83 ? -6.219 10.450 -8.147 1.00 88.06 83 PRO A O 1
ATOM 690 N N . GLN A 1 84 ? -7.821 11.760 -9.027 1.00 86.31 84 GLN A N 1
ATOM 691 C CA . GLN A 1 84 ? -8.932 11.218 -8.233 1.00 86.31 84 GLN A CA 1
ATOM 692 C C . GLN A 1 84 ? -9.258 9.782 -8.647 1.00 86.31 84 GLN A C 1
ATOM 694 O O . GLN A 1 84 ? -9.424 8.905 -7.803 1.00 86.31 84 GLN A O 1
ATOM 699 N N . ILE A 1 85 ? -9.278 9.512 -9.958 1.00 90.75 85 ILE A N 1
ATOM 700 C CA . ILE A 1 85 ? -9.459 8.152 -10.482 1.00 90.75 85 ILE A CA 1
ATOM 701 C C . ILE A 1 85 ? -8.336 7.245 -9.970 1.00 90.75 85 ILE A C 1
ATOM 703 O O . ILE A 1 85 ? -8.601 6.130 -9.533 1.00 90.75 85 ILE A O 1
ATOM 707 N N . LEU A 1 86 ? -7.082 7.711 -10.017 1.00 91.56 86 LEU A N 1
ATOM 708 C CA . LEU A 1 86 ? -5.946 6.969 -9.479 1.00 91.56 86 LEU A CA 1
ATOM 709 C C . LEU A 1 86 ? -6.140 6.693 -7.991 1.00 91.56 86 LEU A C 1
ATOM 711 O O . LEU A 1 86 ? -6.055 5.534 -7.610 1.00 91.56 86 LEU A O 1
ATOM 715 N N . SER A 1 87 ? -6.444 7.721 -7.199 1.00 87.75 87 SER A N 1
ATOM 716 C CA . SER A 1 87 ? -6.734 7.617 -5.766 1.00 87.75 87 SER A CA 1
ATOM 717 C C . SER A 1 87 ? -7.727 6.479 -5.488 1.00 87.75 87 SER A C 1
ATOM 719 O O . SER A 1 87 ? -7.372 5.475 -4.878 1.00 87.75 87 SER A O 1
ATOM 721 N N . ARG A 1 88 ? -8.899 6.508 -6.134 1.00 87.62 88 ARG A N 1
ATOM 722 C CA . ARG A 1 88 ? -9.936 5.472 -5.992 1.00 87.62 88 ARG A CA 1
ATOM 723 C C . ARG A 1 88 ? -9.565 4.090 -6.516 1.00 87.62 88 ARG A C 1
ATOM 725 O O . ARG A 1 88 ? -10.219 3.115 -6.185 1.00 87.62 88 ARG A O 1
ATOM 732 N N . LEU A 1 89 ? -8.552 3.964 -7.363 1.00 90.38 89 LEU A N 1
ATOM 733 C CA . LEU A 1 89 ? -8.092 2.660 -7.841 1.00 90.38 89 LEU A CA 1
ATOM 734 C C . LEU A 1 89 ? -7.046 2.026 -6.919 1.00 90.38 89 LEU A C 1
ATOM 736 O O . LEU A 1 89 ? -6.771 0.833 -7.059 1.00 90.38 89 LEU A O 1
ATOM 740 N N . LEU A 1 90 ? -6.461 2.789 -5.991 1.00 90.44 90 LEU A N 1
ATOM 741 C CA . LEU A 1 90 ? -5.497 2.301 -5.004 1.00 90.44 90 LEU A CA 1
ATOM 742 C C . LEU A 1 90 ? -6.217 1.619 -3.837 1.00 90.44 90 LEU A C 1
ATOM 744 O O . LEU A 1 90 ? -6.182 2.077 -2.699 1.00 90.44 90 LEU A O 1
ATOM 748 N N . THR A 1 91 ? -6.880 0.507 -4.143 1.00 87.81 91 THR A N 1
ATOM 749 C CA . THR A 1 91 ? -7.576 -0.315 -3.153 1.00 87.81 91 THR A CA 1
ATOM 750 C C . THR A 1 91 ? -6.585 -1.029 -2.224 1.00 87.81 91 THR A C 1
ATOM 752 O O . THR A 1 91 ? -5.474 -1.367 -2.659 1.00 87.81 91 THR A O 1
ATOM 755 N N . PRO A 1 92 ? -6.967 -1.327 -0.967 1.00 85.88 92 PRO A N 1
ATOM 756 C CA . PRO A 1 92 ? -6.124 -2.089 -0.043 1.00 85.88 92 PRO A CA 1
ATOM 757 C C . PRO A 1 92 ? -5.665 -3.433 -0.625 1.00 85.88 92 PRO A C 1
ATOM 759 O O . PRO A 1 92 ? -4.518 -3.843 -0.441 1.00 85.88 92 PRO A O 1
ATOM 762 N N . GLU A 1 93 ? -6.529 -4.107 -1.388 1.00 87.50 93 GLU A N 1
ATOM 763 C CA . GLU A 1 93 ? -6.217 -5.370 -2.057 1.00 87.50 93 GLU A CA 1
ATOM 764 C C . GLU A 1 93 ? -5.115 -5.198 -3.104 1.00 87.50 93 GLU A C 1
ATOM 766 O O . GLU A 1 93 ? -4.173 -5.993 -3.147 1.00 87.50 93 GLU A O 1
ATOM 771 N N . PHE A 1 94 ? -5.208 -4.153 -3.933 1.00 92.62 94 PHE A N 1
ATOM 772 C CA . PHE A 1 94 ? -4.184 -3.854 -4.928 1.00 92.62 94 PHE A CA 1
ATOM 773 C C . PHE A 1 94 ? -2.856 -3.482 -4.265 1.00 92.62 94 PHE A C 1
ATOM 775 O O . PHE A 1 94 ? -1.806 -3.978 -4.679 1.00 92.62 94 PHE A O 1
ATOM 782 N N . LEU A 1 95 ? -2.889 -2.628 -3.239 1.00 91.69 95 LEU A N 1
ATOM 783 C CA . LEU A 1 95 ? -1.695 -2.164 -2.533 1.00 91.69 95 LEU A CA 1
ATOM 784 C C . LEU A 1 95 ? -0.967 -3.321 -1.840 1.00 91.69 95 LEU A C 1
ATOM 786 O O . LEU A 1 95 ? 0.250 -3.446 -1.984 1.00 91.69 95 LEU A O 1
ATOM 790 N N . LYS A 1 96 ? -1.710 -4.218 -1.184 1.00 90.06 96 LYS A N 1
ATOM 791 C CA . LYS A 1 96 ? -1.165 -5.421 -0.542 1.00 90.06 96 LYS A CA 1
ATOM 792 C C . LYS A 1 96 ? -0.557 -6.398 -1.550 1.00 90.06 96 LYS A C 1
ATOM 794 O O . LYS A 1 96 ? 0.535 -6.918 -1.327 1.00 90.06 96 LYS A O 1
ATOM 799 N N . GLU A 1 97 ? -1.230 -6.632 -2.677 1.00 92.88 97 GLU A N 1
ATOM 800 C CA . GLU A 1 97 ? -0.694 -7.472 -3.757 1.00 92.88 97 GLU A CA 1
ATOM 801 C C . GLU A 1 97 ? 0.572 -6.851 -4.370 1.00 92.88 97 GLU A C 1
ATOM 803 O O . GLU A 1 97 ? 1.560 -7.546 -4.623 1.00 92.88 97 GLU A O 1
ATOM 808 N N . LEU A 1 98 ? 0.575 -5.532 -4.586 1.00 94.75 98 LEU A N 1
ATOM 809 C CA . LEU A 1 98 ? 1.743 -4.810 -5.077 1.00 94.75 98 LEU A CA 1
ATOM 810 C C . LEU A 1 98 ? 2.916 -4.923 -4.098 1.00 94.75 98 LEU A C 1
ATOM 812 O O . LEU A 1 98 ? 4.037 -5.188 -4.534 1.00 94.75 98 LEU A O 1
ATOM 816 N N . GLU A 1 99 ? 2.679 -4.745 -2.799 1.00 92.06 99 GLU A N 1
ATOM 817 C CA . GLU A 1 99 ? 3.707 -4.880 -1.767 1.00 92.06 99 GLU A CA 1
ATOM 818 C C . GLU A 1 99 ? 4.334 -6.280 -1.777 1.00 92.06 99 GLU A C 1
ATOM 820 O O . GLU A 1 99 ? 5.562 -6.393 -1.859 1.00 92.06 99 GLU A O 1
ATOM 825 N N . GLY A 1 100 ? 3.508 -7.332 -1.788 1.00 90.25 100 GLY A N 1
ATOM 826 C CA . GLY A 1 100 ? 3.978 -8.718 -1.842 1.00 90.25 100 GLY A CA 1
ATOM 827 C C . GLY A 1 100 ? 4.809 -9.008 -3.095 1.00 90.25 100 GLY A C 1
ATOM 828 O O . GLY A 1 100 ? 5.896 -9.580 -3.022 1.00 90.25 100 GLY A O 1
ATOM 829 N N . ARG A 1 101 ? 4.382 -8.524 -4.268 1.00 93.69 101 ARG A N 1
ATOM 830 C CA . ARG A 1 101 ? 5.176 -8.700 -5.496 1.00 93.69 101 ARG A CA 1
ATOM 831 C C . ARG A 1 101 ? 6.460 -7.876 -5.503 1.00 93.69 101 ARG A C 1
ATOM 833 O O . ARG A 1 101 ? 7.447 -8.284 -6.116 1.00 93.69 101 ARG A O 1
ATOM 840 N N . LEU A 1 102 ? 6.474 -6.705 -4.867 1.00 93.25 102 LEU A N 1
ATOM 841 C CA . LEU A 1 102 ? 7.694 -5.912 -4.720 1.00 93.25 102 LEU A CA 1
ATOM 842 C C . LEU A 1 102 ? 8.707 -6.605 -3.803 1.00 93.25 102 LEU A C 1
ATOM 844 O O . LEU A 1 102 ? 9.909 -6.490 -4.050 1.00 93.25 102 LEU A O 1
ATOM 848 N N . GLU A 1 103 ? 8.245 -7.343 -2.795 1.00 91.25 103 GLU A N 1
ATOM 849 C CA . GLU A 1 103 ? 9.091 -8.208 -1.971 1.00 91.25 103 GLU A CA 1
ATOM 850 C C . GLU A 1 103 ? 9.737 -9.320 -2.807 1.00 91.25 103 GLU A C 1
ATOM 852 O O . GLU A 1 103 ? 10.963 -9.433 -2.828 1.00 91.25 103 GLU A O 1
ATOM 857 N N . ASP A 1 104 ? 8.961 -10.035 -3.626 1.00 87.31 104 ASP A N 1
ATOM 858 C CA . ASP A 1 104 ? 9.497 -11.053 -4.545 1.00 87.31 104 ASP A CA 1
ATOM 859 C C . ASP A 1 104 ? 10.524 -10.473 -5.541 1.00 87.31 104 ASP A C 1
ATOM 861 O O . ASP A 1 104 ? 11.545 -11.088 -5.886 1.00 87.31 104 ASP A O 1
ATOM 865 N N . VAL A 1 105 ? 10.270 -9.256 -6.028 1.00 88.56 105 VAL A N 1
ATOM 866 C CA . VAL A 1 105 ? 11.172 -8.499 -6.908 1.00 88.56 105 VAL A CA 1
ATOM 867 C C . VAL A 1 105 ? 12.479 -8.142 -6.196 1.00 88.56 105 VAL A C 1
ATOM 869 O O . VAL A 1 105 ? 13.539 -8.170 -6.834 1.00 88.56 105 VAL A O 1
ATOM 872 N N . GLU A 1 106 ? 12.419 -7.787 -4.913 1.00 87.25 106 GLU A N 1
ATOM 873 C CA . GLU A 1 106 ? 13.582 -7.497 -4.073 1.00 87.25 106 GLU A CA 1
ATOM 874 C C . GLU A 1 106 ? 14.405 -8.766 -3.812 1.00 87.25 106 GLU A C 1
ATOM 876 O O . GLU A 1 106 ? 15.609 -8.772 -4.092 1.00 87.25 106 GLU A O 1
ATOM 881 N N . ASP A 1 107 ? 13.754 -9.848 -3.383 1.00 83.69 107 ASP A N 1
ATOM 882 C CA . ASP A 1 107 ? 14.377 -11.124 -3.009 1.00 83.69 107 ASP A CA 1
ATOM 883 C C . ASP A 1 107 ? 15.007 -11.856 -4.196 1.00 83.69 107 ASP A C 1
ATOM 885 O O . ASP A 1 107 ? 16.072 -12.476 -4.091 1.00 83.69 107 ASP A O 1
ATOM 889 N N . SER A 1 108 ? 14.379 -11.761 -5.367 1.00 82.06 108 SER A N 1
ATOM 890 C CA . SER A 1 108 ? 14.903 -12.355 -6.599 1.00 82.06 108 SER A CA 1
ATOM 891 C C . SER A 1 108 ? 16.055 -11.560 -7.221 1.00 82.06 108 SER A C 1
ATOM 893 O O . SER A 1 108 ? 16.782 -12.073 -8.084 1.00 82.06 108 SER A O 1
ATOM 895 N N . ALA A 1 109 ? 16.240 -10.301 -6.819 1.00 80.81 109 ALA A N 1
ATOM 896 C CA . ALA A 1 109 ? 17.270 -9.431 -7.354 1.00 80.81 109 ALA A CA 1
ATOM 897 C C . ALA A 1 109 ? 18.601 -9.586 -6.602 1.00 80.81 109 ALA A C 1
ATOM 899 O O . ALA A 1 109 ? 18.687 -9.972 -5.441 1.00 80.81 109 ALA A O 1
ATOM 900 N N . VAL A 1 110 ? 19.704 -9.241 -7.272 1.00 75.81 110 VAL A N 1
ATOM 901 C CA . VAL A 1 110 ? 21.003 -9.182 -6.587 1.00 75.81 110 VAL A CA 1
ATOM 902 C C . VAL A 1 110 ? 20.929 -8.078 -5.517 1.00 75.81 110 VAL A C 1
ATOM 904 O O . VAL A 1 110 ? 20.541 -6.955 -5.869 1.00 75.81 110 VAL A O 1
ATOM 907 N N . PRO A 1 111 ? 21.344 -8.332 -4.259 1.00 72.75 111 PRO A N 1
ATOM 908 C CA . PRO A 1 111 ? 21.312 -7.327 -3.197 1.00 72.75 111 PRO A CA 1
ATOM 909 C C . PRO A 1 111 ? 22.005 -6.032 -3.626 1.00 72.75 111 PRO A C 1
ATOM 911 O O . PRO A 1 111 ? 23.068 -6.090 -4.237 1.00 72.75 111 PRO A O 1
ATOM 914 N N . GLN A 1 112 ? 21.435 -4.862 -3.321 1.00 72.56 112 GLN A N 1
ATOM 915 C CA . GLN A 1 112 ? 21.964 -3.543 -3.736 1.00 72.56 112 GLN A CA 1
ATOM 916 C C . GLN A 1 112 ? 21.989 -3.297 -5.258 1.00 72.56 112 GLN A C 1
ATOM 918 O O . GLN A 1 112 ? 22.618 -2.347 -5.733 1.00 72.56 112 GLN A O 1
ATOM 923 N N . SER A 1 113 ? 21.337 -4.141 -6.060 1.00 77.88 113 SER A N 1
ATOM 924 C CA . SER A 1 113 ? 21.105 -3.824 -7.468 1.00 77.88 113 SER A CA 1
ATOM 925 C C . SER A 1 113 ? 20.105 -2.668 -7.609 1.00 77.88 113 SER A C 1
ATOM 927 O O . SER A 1 113 ? 19.262 -2.482 -6.733 1.00 77.88 113 SER A O 1
ATOM 929 N N . PRO A 1 114 ? 20.141 -1.917 -8.727 1.00 81.38 114 PRO A N 1
ATOM 930 C CA . PRO A 1 114 ? 19.140 -0.897 -9.034 1.00 81.38 114 PRO A CA 1
ATOM 931 C C . PRO A 1 114 ? 17.699 -1.384 -8.841 1.00 81.38 114 PRO A C 1
ATOM 933 O O . PRO A 1 114 ? 16.902 -0.687 -8.234 1.00 81.38 114 PRO A O 1
ATOM 936 N N . LYS A 1 115 ? 17.396 -2.605 -9.298 1.00 84.25 115 LYS A N 1
ATOM 937 C CA . LYS A 1 115 ? 16.071 -3.225 -9.185 1.00 84.25 115 LYS A CA 1
ATOM 938 C C . LYS A 1 115 ? 15.671 -3.460 -7.724 1.00 84.25 115 LYS A C 1
ATOM 940 O O . LYS A 1 115 ? 14.617 -2.991 -7.321 1.00 84.25 115 LYS A O 1
ATOM 945 N N . ALA A 1 116 ? 16.539 -4.100 -6.936 1.00 82.38 116 ALA A N 1
ATOM 946 C CA . ALA A 1 116 ? 16.289 -4.338 -5.511 1.00 82.38 116 ALA A CA 1
ATOM 947 C C . ALA A 1 116 ? 16.080 -3.024 -4.741 1.00 82.38 116 ALA A C 1
ATOM 949 O O . ALA A 1 116 ? 15.186 -2.915 -3.915 1.00 82.38 116 ALA A O 1
ATOM 950 N N . LEU A 1 117 ? 16.882 -1.999 -5.045 1.00 85.69 117 LEU A N 1
ATOM 951 C CA . LEU A 1 117 ? 16.783 -0.697 -4.387 1.00 85.69 117 LEU A CA 1
ATOM 952 C C . LEU A 1 117 ? 15.501 0.056 -4.755 1.00 85.69 117 LEU A C 1
ATOM 954 O O . LEU A 1 117 ? 14.925 0.705 -3.891 1.00 85.69 117 LEU A O 1
ATOM 958 N N . LEU A 1 118 ? 15.051 -0.036 -6.008 1.00 89.38 118 LEU A N 1
ATOM 959 C CA . LEU A 1 118 ? 13.779 0.546 -6.442 1.00 89.38 118 LEU A CA 1
ATOM 960 C C . LEU A 1 118 ? 12.578 -0.156 -5.809 1.00 89.38 118 LEU A C 1
ATOM 962 O O . LEU A 1 118 ? 11.653 0.520 -5.366 1.00 89.38 118 LEU A O 1
ATOM 966 N N . ALA A 1 119 ? 12.610 -1.488 -5.742 1.00 89.75 119 ALA A N 1
ATOM 967 C CA . ALA A 1 119 ? 11.563 -2.273 -5.101 1.00 89.75 119 ALA A CA 1
ATOM 968 C C . ALA A 1 119 ? 11.469 -1.944 -3.610 1.00 89.75 119 ALA A C 1
ATOM 970 O O . ALA A 1 119 ? 10.410 -1.548 -3.133 1.00 89.75 119 ALA A O 1
ATOM 971 N N . LYS A 1 120 ? 12.611 -1.957 -2.916 1.00 88.19 120 LYS A N 1
ATOM 972 C CA . LYS A 1 120 ? 12.705 -1.573 -1.508 1.00 88.19 120 LYS A CA 1
ATOM 973 C C . LYS A 1 120 ? 12.223 -0.145 -1.245 1.00 88.19 120 LYS A C 1
ATOM 975 O O . LYS A 1 120 ? 11.504 0.087 -0.281 1.00 88.19 120 LYS A O 1
ATOM 980 N N . ALA A 1 121 ? 12.619 0.813 -2.086 1.00 87.62 121 ALA A N 1
ATOM 981 C CA . ALA A 1 121 ? 12.170 2.198 -1.957 1.00 87.62 121 ALA A CA 1
ATOM 982 C C . ALA A 1 121 ? 10.650 2.315 -2.132 1.00 87.62 121 ALA A C 1
ATOM 984 O O . ALA A 1 121 ? 10.008 3.017 -1.361 1.00 87.62 121 ALA A O 1
ATOM 985 N N . SER A 1 122 ? 10.083 1.592 -3.102 1.00 90.19 122 SER A N 1
ATOM 986 C CA . SER A 1 122 ? 8.638 1.586 -3.343 1.00 90.19 122 SER A CA 1
ATOM 987 C C . SER A 1 122 ? 7.886 0.967 -2.162 1.00 90.19 122 SER A C 1
ATOM 989 O O . SER A 1 122 ? 6.944 1.580 -1.682 1.00 90.19 122 SER A O 1
ATOM 991 N N . ARG A 1 123 ? 8.342 -0.177 -1.628 1.00 90.81 123 ARG A N 1
ATOM 992 C CA . ARG A 1 123 ? 7.763 -0.800 -0.419 1.00 90.81 123 ARG A CA 1
ATOM 993 C C . ARG A 1 123 ? 7.774 0.145 0.774 1.00 90.81 123 ARG A C 1
ATOM 995 O O . ARG A 1 123 ? 6.752 0.329 1.412 1.00 90.81 123 ARG A O 1
ATOM 1002 N N . HIS A 1 124 ? 8.909 0.795 1.027 1.00 87.88 124 HIS A N 1
ATOM 1003 C CA . HIS A 1 124 ? 9.011 1.768 2.111 1.00 87.88 124 HIS A CA 1
ATOM 1004 C C . HIS A 1 124 ? 8.016 2.923 1.941 1.00 87.88 124 HIS A C 1
ATOM 1006 O O . HIS A 1 124 ? 7.474 3.397 2.930 1.00 87.88 124 HIS A O 1
ATOM 1012 N N . GLN A 1 125 ? 7.778 3.404 0.716 1.00 86.06 125 GLN A N 1
ATOM 1013 C CA . GLN A 1 125 ? 6.766 4.439 0.483 1.00 86.06 125 GLN A CA 1
ATOM 1014 C C . GLN A 1 125 ? 5.348 3.926 0.754 1.00 86.06 125 GLN A C 1
ATOM 1016 O O . GLN A 1 125 ? 4.568 4.659 1.339 1.00 86.06 125 GLN A O 1
ATOM 1021 N N . LEU A 1 126 ? 5.034 2.683 0.372 1.00 87.56 126 LEU A N 1
ATOM 1022 C CA . LEU A 1 126 ? 3.722 2.084 0.641 1.00 87.56 126 LEU A CA 1
ATOM 1023 C C . LEU A 1 126 ? 3.472 1.877 2.142 1.00 87.56 126 LEU A C 1
ATOM 1025 O O . LEU A 1 126 ? 2.378 2.140 2.609 1.00 87.56 126 LEU A O 1
ATOM 1029 N N . GLN A 1 127 ? 4.490 1.454 2.894 1.00 84.81 127 GLN A N 1
ATOM 1030 C CA . GLN A 1 127 ? 4.388 1.189 4.337 1.00 84.81 127 GLN A CA 1
ATOM 1031 C C . GLN A 1 127 ? 4.328 2.450 5.209 1.00 84.81 127 GLN A C 1
ATOM 1033 O O . GLN A 1 127 ? 3.985 2.358 6.378 1.00 84.81 127 GLN A O 1
ATOM 1038 N N . ASN A 1 128 ? 4.730 3.606 4.675 1.00 83.12 128 ASN A N 1
ATOM 1039 C CA . ASN A 1 128 ? 4.732 4.882 5.398 1.00 83.12 128 ASN A CA 1
ATOM 1040 C C . ASN A 1 128 ? 3.806 5.879 4.686 1.00 83.12 128 ASN A C 1
ATOM 1042 O O . ASN A 1 128 ? 4.161 7.047 4.520 1.00 83.12 128 ASN A O 1
ATOM 1046 N N . SER A 1 129 ? 2.663 5.395 4.196 1.00 76.12 129 SER A N 1
ATOM 1047 C CA . SER A 1 129 ? 1.702 6.176 3.414 1.00 76.12 129 SER A CA 1
ATOM 1048 C C . SER A 1 129 ? 1.069 7.323 4.203 1.00 76.12 129 SER A C 1
ATOM 1050 O O . SER A 1 129 ? 0.800 8.372 3.622 1.00 76.12 129 SER A O 1
ATOM 1052 N N . GLU A 1 130 ? 0.954 7.169 5.527 1.00 69.75 130 GLU A N 1
ATOM 1053 C CA . GLU A 1 130 ? 0.549 8.227 6.466 1.00 69.75 130 GLU A CA 1
ATOM 1054 C C . GLU A 1 130 ? 1.453 9.471 6.374 1.00 69.75 130 GLU A C 1
ATOM 1056 O O . GLU A 1 130 ? 0.992 10.607 6.479 1.00 69.75 130 GLU A O 1
ATOM 1061 N N . GLU A 1 131 ? 2.756 9.272 6.143 1.00 70.44 131 GLU A N 1
ATOM 1062 C CA . GLU A 1 131 ? 3.731 10.359 5.989 1.00 70.44 131 GLU A CA 1
ATOM 1063 C C . GLU A 1 131 ? 3.978 10.728 4.517 1.00 70.44 131 GLU A C 1
ATOM 1065 O O . GLU A 1 131 ? 4.350 11.862 4.197 1.00 70.44 131 GLU A O 1
ATOM 1070 N N . ILE A 1 132 ? 3.831 9.756 3.612 1.00 67.06 132 ILE A N 1
ATOM 1071 C CA . ILE A 1 132 ? 4.159 9.862 2.191 1.00 67.06 132 ILE A CA 1
ATOM 1072 C C . ILE A 1 132 ? 2.929 9.452 1.377 1.00 67.06 132 ILE A C 1
ATOM 1074 O O . ILE A 1 132 ? 2.758 8.267 1.092 1.00 67.06 132 ILE A O 1
ATOM 1078 N N . PRO A 1 133 ? 2.120 10.414 0.904 1.00 78.25 133 PRO A N 1
ATOM 1079 C CA . PRO A 1 133 ? 0.890 10.096 0.194 1.00 78.25 133 PRO A CA 1
ATOM 1080 C C . PRO A 1 133 ? 1.150 9.194 -1.013 1.00 78.25 133 PRO A C 1
ATOM 1082 O O . PRO A 1 133 ? 2.138 9.393 -1.733 1.00 78.25 133 PRO A O 1
ATOM 1085 N N . TYR A 1 134 ? 0.267 8.235 -1.298 1.00 80.31 134 TYR A N 1
ATOM 1086 C CA . TYR A 1 134 ? 0.475 7.314 -2.421 1.00 80.31 134 TYR A CA 1
ATOM 1087 C C . TYR A 1 134 ? 0.618 8.036 -3.763 1.00 80.31 134 TYR A C 1
ATOM 1089 O O . TYR A 1 134 ? 1.445 7.648 -4.591 1.00 80.31 134 TYR A O 1
ATOM 1097 N N . LEU A 1 135 ? -0.099 9.147 -3.958 1.00 80.94 135 LEU A N 1
ATOM 1098 C CA . LEU A 1 135 ? 0.014 9.993 -5.151 1.00 80.94 135 LEU A CA 1
ATOM 1099 C C . LEU A 1 135 ? 1.381 10.692 -5.280 1.00 80.94 135 LEU A C 1
ATOM 1101 O O . LEU A 1 135 ? 1.634 11.387 -6.255 1.00 80.94 135 LEU A O 1
ATOM 1105 N N . SER A 1 136 ? 2.308 10.498 -4.343 1.00 81.62 136 SER A N 1
ATOM 1106 C CA . SER A 1 136 ? 3.708 10.902 -4.498 1.00 81.62 136 SER A CA 1
ATOM 1107 C C . SER A 1 136 ? 4.594 9.810 -5.111 1.00 81.62 136 SER A C 1
ATOM 1109 O O . SER A 1 136 ? 5.739 10.091 -5.469 1.00 81.62 136 SER A O 1
ATOM 1111 N N . ASN A 1 137 ? 4.097 8.574 -5.251 1.00 88.44 137 ASN A N 1
ATOM 1112 C CA . ASN A 1 137 ? 4.862 7.425 -5.727 1.00 88.44 137 ASN A CA 1
ATOM 1113 C C . ASN A 1 137 ? 4.776 7.279 -7.264 1.00 88.44 137 ASN A C 1
ATOM 1115 O O . ASN A 1 137 ? 3.752 6.831 -7.790 1.00 88.44 137 ASN A O 1
ATOM 1119 N N . PRO A 1 138 ? 5.869 7.539 -8.016 1.00 89.56 138 PRO A N 1
ATOM 1120 C CA . PRO A 1 138 ? 5.881 7.455 -9.481 1.00 89.56 138 PRO A CA 1
ATOM 1121 C C . PRO A 1 138 ? 5.551 6.064 -10.049 1.00 89.56 138 PRO A C 1
ATOM 1123 O O . PRO A 1 138 ? 5.199 5.944 -11.225 1.00 89.56 138 PRO A O 1
ATOM 1126 N N . LEU A 1 139 ? 5.690 4.999 -9.250 1.00 93.94 139 LEU A N 1
ATOM 1127 C CA . LEU A 1 139 ? 5.334 3.642 -9.663 1.00 93.94 139 LEU A CA 1
ATOM 1128 C C . LEU A 1 139 ? 3.820 3.486 -9.813 1.00 93.94 139 LEU A C 1
ATOM 1130 O O . LEU A 1 139 ? 3.370 2.839 -10.758 1.00 93.94 139 LEU A O 1
ATOM 1134 N N . LEU A 1 140 ? 3.042 4.093 -8.917 1.00 93.50 140 LEU A N 1
ATOM 113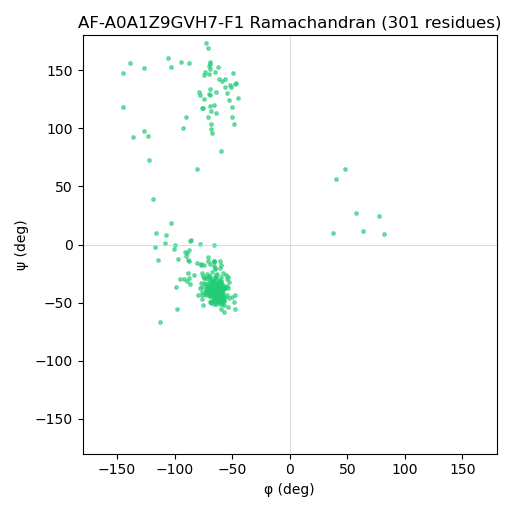5 C CA . LEU A 1 140 ? 1.584 3.986 -8.928 1.00 93.50 140 LEU A CA 1
ATOM 1136 C C . LEU A 1 140 ? 0.994 4.680 -10.160 1.00 93.50 140 LEU A C 1
ATOM 1138 O O . LEU A 1 140 ? 0.162 4.094 -10.850 1.00 93.50 140 LEU A O 1
ATOM 1142 N N . PHE A 1 141 ? 1.541 5.834 -10.556 1.00 92.25 141 PHE A N 1
ATOM 1143 C CA . PHE A 1 141 ? 1.204 6.466 -11.839 1.00 92.25 141 PHE A CA 1
ATOM 1144 C C . PHE A 1 141 ? 1.537 5.580 -13.041 1.00 92.25 141 PHE A C 1
ATOM 1146 O O . PHE A 1 141 ? 0.794 5.547 -14.020 1.00 92.25 141 PHE A O 1
ATOM 1153 N N . ALA A 1 142 ? 2.642 4.832 -12.993 1.00 94.88 142 ALA A N 1
ATOM 1154 C CA . ALA A 1 142 ? 2.981 3.916 -14.075 1.00 94.88 142 ALA A CA 1
ATOM 1155 C C . ALA A 1 142 ? 1.950 2.784 -14.203 1.00 94.88 142 ALA A C 1
ATOM 1157 O O . ALA A 1 142 ? 1.553 2.458 -15.323 1.00 94.88 142 ALA A O 1
ATOM 1158 N N . PHE A 1 143 ? 1.479 2.218 -13.085 1.00 96.31 143 PHE A N 1
ATOM 1159 C CA . PHE A 1 143 ? 0.388 1.235 -13.089 1.00 96.31 143 PHE A CA 1
ATOM 1160 C C . PHE A 1 143 ? -0.935 1.835 -13.561 1.00 96.31 143 PHE A C 1
ATOM 1162 O O . PHE A 1 143 ? -1.628 1.197 -14.356 1.00 96.31 143 PHE A O 1
ATOM 1169 N N . PHE A 1 144 ? -1.246 3.065 -13.156 1.00 96.06 144 PHE A N 1
ATOM 1170 C CA . PHE A 1 144 ? -2.409 3.807 -13.633 1.00 96.06 144 PHE A CA 1
ATOM 1171 C C . PHE A 1 144 ? -2.416 3.959 -15.150 1.00 96.06 144 PHE A C 1
ATOM 1173 O O . PHE A 1 144 ? -3.317 3.464 -15.824 1.00 96.06 144 PHE A O 1
ATOM 1180 N N . LEU A 1 145 ? -1.365 4.558 -15.708 1.00 95.69 145 LEU A N 1
ATOM 1181 C CA . LEU A 1 145 ? -1.248 4.812 -17.143 1.00 95.69 145 LEU A CA 1
ATOM 1182 C C . LEU A 1 145 ? -1.243 3.514 -17.956 1.00 95.69 145 LEU A C 1
ATOM 1184 O O . LEU A 1 145 ? -1.867 3.428 -19.014 1.00 95.69 145 LEU A O 1
ATOM 1188 N N . LYS A 1 146 ? -0.567 2.481 -17.445 1.00 95.50 146 LYS A N 1
ATOM 1189 C CA . LYS A 1 146 ? -0.544 1.142 -18.041 1.00 95.50 146 LYS A CA 1
ATOM 1190 C C . LYS A 1 146 ? -1.940 0.508 -18.061 1.00 95.50 146 LYS A C 1
ATOM 1192 O O . LYS A 1 146 ? -2.318 -0.072 -19.080 1.00 95.50 146 LYS A O 1
ATOM 1197 N N . THR A 1 147 ? -2.697 0.624 -16.970 1.00 95.75 147 THR A N 1
ATOM 1198 C CA . THR A 1 147 ? -4.066 0.093 -16.863 1.00 95.75 147 THR A CA 1
ATOM 1199 C C . THR A 1 147 ? -5.024 0.868 -17.756 1.00 95.75 147 THR A C 1
ATOM 1201 O O . THR A 1 147 ? -5.743 0.257 -18.541 1.00 95.75 147 THR A O 1
ATOM 1204 N N . ARG A 1 148 ? -4.943 2.201 -17.759 1.00 94.62 148 ARG A N 1
ATOM 1205 C CA . ARG A 1 148 ? -5.750 3.071 -18.621 1.00 94.62 148 ARG A CA 1
ATOM 1206 C C . ARG A 1 148 ? -5.570 2.760 -20.094 1.00 94.62 148 ARG A C 1
ATOM 1208 O O . ARG A 1 148 ? -6.543 2.534 -20.807 1.00 94.62 148 ARG A O 1
ATOM 1215 N N . ALA A 1 149 ? -4.324 2.645 -20.537 1.00 94.00 149 ALA A N 1
ATOM 1216 C CA . ALA A 1 149 ? -4.021 2.291 -21.915 1.00 94.00 149 ALA A CA 1
ATOM 1217 C C . ALA A 1 149 ? -4.617 0.924 -22.307 1.00 94.00 149 ALA A C 1
ATOM 1219 O O . ALA A 1 149 ? -5.111 0.749 -23.421 1.00 94.00 149 ALA A O 1
ATOM 1220 N N . LYS A 1 150 ? -4.621 -0.050 -21.386 1.00 93.38 150 LYS A N 1
ATOM 1221 C CA . LYS A 1 150 ? -5.260 -1.356 -21.598 1.00 93.38 150 LYS A CA 1
ATOM 1222 C C . LYS A 1 150 ? -6.789 -1.247 -21.649 1.00 93.38 150 LYS A C 1
ATOM 1224 O O . LYS A 1 150 ? -7.383 -1.803 -22.573 1.00 93.38 150 LYS A O 1
ATOM 1229 N N . ALA A 1 151 ? -7.400 -0.493 -20.736 1.00 91.38 151 ALA A N 1
ATOM 1230 C CA . ALA A 1 151 ? -8.842 -0.253 -20.688 1.00 91.38 151 ALA A CA 1
ATOM 1231 C C . ALA A 1 151 ? -9.365 0.432 -21.967 1.00 91.38 151 ALA A C 1
ATOM 1233 O O . ALA A 1 151 ? -10.421 0.058 -22.477 1.00 91.38 151 ALA A O 1
ATOM 1234 N N . GLU A 1 152 ? -8.585 1.357 -22.536 1.00 89.88 152 GLU A N 1
ATOM 1235 C CA . GLU A 1 152 ? -8.851 2.041 -23.812 1.00 89.88 152 GLU A CA 1
ATOM 1236 C C . GLU A 1 152 ? -8.535 1.171 -25.055 1.00 89.88 152 GLU A C 1
ATOM 1238 O O . GLU A 1 152 ? -8.700 1.610 -26.195 1.00 89.88 152 GLU A O 1
ATOM 1243 N N . GLY A 1 153 ? -8.082 -0.074 -24.864 1.00 89.56 153 GLY A N 1
ATOM 1244 C CA . GLY A 1 153 ? -7.807 -1.033 -25.938 1.00 89.56 153 GLY A CA 1
ATOM 1245 C C . GLY A 1 153 ? -6.448 -0.870 -26.628 1.00 89.56 153 GLY A C 1
ATOM 1246 O O . GLY A 1 153 ? -6.182 -1.556 -27.617 1.00 89.56 153 GLY A O 1
ATOM 1247 N N . ASN A 1 154 ? -5.563 -0.020 -26.100 1.00 91.75 154 ASN A N 1
ATOM 1248 C CA . ASN A 1 154 ? -4.225 0.250 -26.631 1.00 91.75 154 ASN A CA 1
ATOM 1249 C C . ASN A 1 154 ? -3.132 -0.044 -25.584 1.00 91.75 154 ASN A C 1
ATOM 1251 O O . ASN A 1 154 ? -2.524 0.893 -25.068 1.00 91.75 154 ASN A O 1
ATOM 1255 N N . PRO A 1 155 ? -2.831 -1.321 -25.265 1.00 91.00 155 PRO A N 1
ATOM 1256 C CA . PRO A 1 155 ? -1.865 -1.662 -24.223 1.00 91.00 155 PRO A CA 1
ATOM 1257 C C . PRO A 1 155 ? -0.506 -0.977 -24.414 1.00 91.00 155 PRO A C 1
ATOM 1259 O O . PRO A 1 155 ? 0.152 -1.124 -25.451 1.00 91.00 155 PRO A O 1
ATOM 1262 N N . MET A 1 156 ? -0.082 -0.257 -23.378 1.00 93.06 156 MET A N 1
ATOM 1263 C CA . MET A 1 156 ? 1.152 0.524 -23.367 1.00 93.06 156 MET A CA 1
ATOM 1264 C C . MET A 1 156 ? 2.398 -0.372 -23.361 1.00 93.06 156 MET A C 1
ATOM 1266 O O . MET A 1 156 ? 2.419 -1.432 -22.731 1.00 93.06 156 MET A O 1
ATOM 1270 N N . LYS A 1 157 ? 3.481 0.072 -24.010 1.00 93.38 157 LYS A N 1
ATOM 1271 C CA . LYS A 1 157 ? 4.818 -0.524 -23.865 1.00 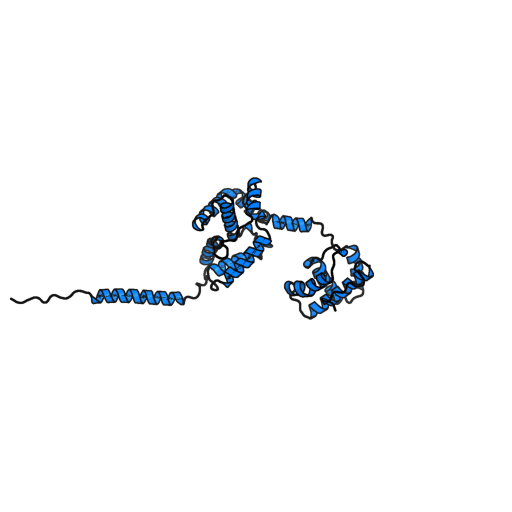93.38 157 LYS A CA 1
ATOM 1272 C C . LYS A 1 157 ? 5.708 0.376 -23.016 1.00 93.38 157 LYS A C 1
ATOM 1274 O O . LYS A 1 157 ? 5.524 1.585 -22.954 1.00 93.38 157 LYS A O 1
ATOM 1279 N N . LEU A 1 158 ? 6.779 -0.196 -22.468 1.00 92.56 158 LEU A N 1
ATOM 1280 C CA . LEU A 1 158 ? 7.775 0.552 -21.689 1.00 92.56 158 LEU A CA 1
ATOM 1281 C C . LEU A 1 158 ? 8.336 1.786 -22.428 1.00 92.56 158 LEU A C 1
ATOM 1283 O O . LEU A 1 158 ? 8.672 2.782 -21.799 1.00 92.56 158 LEU A O 1
ATOM 1287 N N . ALA A 1 159 ? 8.446 1.732 -23.760 1.00 92.25 159 ALA A N 1
ATOM 1288 C CA . ALA A 1 159 ? 8.940 2.854 -24.562 1.00 92.25 159 ALA A CA 1
ATOM 1289 C C . ALA A 1 159 ? 7.995 4.070 -24.560 1.00 92.25 159 ALA A C 1
ATOM 1291 O O . ALA A 1 159 ? 8.455 5.189 -24.783 1.00 92.25 159 ALA A O 1
ATOM 1292 N N . ASP A 1 160 ? 6.708 3.848 -24.301 1.00 92.38 160 ASP A N 1
ATOM 1293 C CA . ASP A 1 160 ? 5.665 4.872 -24.336 1.00 92.38 160 ASP A CA 1
ATOM 1294 C C . ASP A 1 160 ? 5.529 5.579 -22.973 1.00 92.38 160 ASP A C 1
ATOM 1296 O O . ASP A 1 160 ? 5.137 6.743 -22.916 1.00 92.38 160 ASP A O 1
ATOM 1300 N N . LEU A 1 161 ? 5.938 4.910 -21.883 1.00 93.00 161 LEU A N 1
ATOM 1301 C CA . LEU A 1 161 ? 5.756 5.356 -20.496 1.00 93.00 161 LEU A CA 1
ATOM 1302 C C . LEU A 1 161 ? 6.271 6.777 -20.239 1.00 93.00 161 LEU A C 1
ATOM 1304 O O . LEU A 1 161 ? 5.580 7.585 -19.632 1.00 93.00 161 LEU A O 1
ATOM 1308 N N . SER A 1 162 ? 7.474 7.108 -20.717 1.00 90.75 162 SER A N 1
ATOM 1309 C CA . SER A 1 162 ? 8.054 8.439 -20.485 1.00 90.75 162 SER A CA 1
ATOM 1310 C C . SER A 1 162 ? 7.230 9.561 -21.117 1.00 90.75 162 SER A C 1
ATOM 1312 O O . SER A 1 162 ? 7.207 10.661 -20.571 1.00 90.75 162 SER A O 1
ATOM 1314 N N . ASN A 1 163 ? 6.604 9.310 -22.270 1.00 93.00 163 ASN A N 1
ATOM 1315 C CA . ASN A 1 163 ? 5.740 10.300 -22.907 1.00 93.00 163 ASN A CA 1
ATOM 1316 C C . ASN A 1 163 ? 4.395 10.370 -22.185 1.00 93.00 163 ASN A C 1
ATOM 1318 O O . ASN A 1 163 ? 3.921 11.471 -21.936 1.00 93.00 163 ASN A O 1
ATOM 1322 N N . ALA A 1 164 ? 3.838 9.221 -21.795 1.00 93.38 164 ALA A N 1
ATOM 1323 C CA . ALA A 1 164 ? 2.569 9.149 -21.079 1.00 93.38 164 ALA A CA 1
ATOM 1324 C C . ALA A 1 164 ? 2.614 9.860 -19.717 1.00 93.38 164 ALA A C 1
ATOM 1326 O O . ALA A 1 164 ? 1.684 10.584 -19.385 1.00 93.38 164 ALA A O 1
ATOM 1327 N N . ILE A 1 165 ? 3.709 9.716 -18.958 1.00 92.00 165 ILE A N 1
ATOM 1328 C CA . ILE A 1 165 ? 3.904 10.444 -17.692 1.00 92.00 165 ILE A CA 1
ATOM 1329 C C . ILE A 1 165 ? 3.917 11.953 -17.939 1.00 92.00 165 ILE A C 1
ATOM 1331 O O . ILE A 1 165 ? 3.212 12.689 -17.263 1.00 92.00 165 ILE A O 1
ATOM 1335 N N . ARG A 1 166 ? 4.655 12.419 -18.952 1.00 92.06 166 ARG A N 1
ATOM 1336 C CA . ARG A 1 166 ? 4.682 13.846 -19.295 1.00 92.06 166 ARG A CA 1
ATOM 1337 C C . ARG A 1 166 ? 3.299 14.359 -19.708 1.00 92.06 166 ARG A C 1
ATOM 1339 O O . ARG A 1 166 ? 2.900 15.434 -19.291 1.00 92.06 166 ARG A O 1
ATOM 1346 N N . GLU A 1 167 ? 2.567 13.605 -20.525 1.00 93.56 167 GLU A N 1
ATOM 1347 C CA . GLU A 1 167 ? 1.211 13.977 -20.954 1.00 93.56 167 GLU A CA 1
ATOM 1348 C C . GLU A 1 167 ? 0.208 13.966 -19.794 1.00 93.56 167 GLU A C 1
ATOM 1350 O O . GLU A 1 167 ? -0.744 14.741 -19.796 1.00 93.56 167 GLU A O 1
ATOM 1355 N N . PHE A 1 168 ? 0.400 13.098 -18.800 1.00 92.00 168 PHE A N 1
ATOM 1356 C CA . PHE A 1 168 ? -0.345 13.128 -17.544 1.00 92.00 168 PHE A CA 1
ATOM 1357 C C . PHE A 1 168 ? -0.022 14.392 -16.738 1.00 92.00 168 PHE A C 1
ATOM 1359 O O . PHE A 1 168 ? -0.934 15.119 -16.359 1.00 92.00 168 PHE A O 1
ATOM 1366 N N . GLU A 1 169 ? 1.259 14.694 -16.522 1.00 90.31 169 GLU A N 1
ATOM 1367 C CA . GLU A 1 169 ? 1.692 15.890 -15.786 1.00 90.31 169 GLU A CA 1
ATOM 1368 C C . GLU A 1 169 ? 1.199 17.183 -16.453 1.00 90.31 169 GLU A C 1
ATOM 1370 O O . GLU A 1 169 ? 0.771 18.106 -15.768 1.00 90.31 169 GLU A O 1
ATOM 1375 N N . GLU A 1 170 ? 1.218 17.247 -17.788 1.00 92.00 170 GLU A N 1
ATOM 1376 C CA . GLU A 1 170 ? 0.726 18.400 -18.551 1.00 92.00 170 GLU A CA 1
ATOM 1377 C C . GLU A 1 170 ? -0.797 18.568 -18.445 1.00 92.00 170 GLU A C 1
ATOM 1379 O O . GLU A 1 170 ? -1.274 19.694 -18.328 1.00 92.00 170 GLU A O 1
ATOM 1384 N N . ARG A 1 171 ? -1.575 17.476 -18.480 1.00 91.31 171 ARG A N 1
ATOM 1385 C CA . ARG A 1 171 ? -3.047 17.548 -18.400 1.00 91.31 171 ARG A CA 1
ATOM 1386 C C . ARG A 1 171 ? -3.555 17.853 -16.998 1.00 91.31 171 ARG A C 1
ATOM 1388 O O . ARG A 1 171 ? -4.568 18.529 -16.875 1.00 91.31 171 ARG A O 1
ATOM 1395 N N . ASN A 1 172 ? -2.850 17.383 -15.973 1.00 89.44 172 ASN A N 1
ATOM 1396 C CA . ASN A 1 172 ? -3.230 17.569 -14.573 1.00 89.44 172 ASN A CA 1
ATOM 1397 C C . ASN A 1 172 ? -2.395 18.663 -13.890 1.00 89.44 172 ASN A C 1
ATOM 1399 O O . ASN A 1 172 ? -2.321 18.701 -12.668 1.00 89.44 172 ASN A O 1
ATOM 1403 N N . SER A 1 173 ? -1.737 19.550 -14.646 1.00 88.56 173 SER A N 1
ATOM 1404 C CA . SER A 1 173 ? -0.803 20.528 -14.073 1.00 88.56 173 SER A CA 1
ATOM 1405 C C . SER A 1 173 ? -1.460 21.491 -13.085 1.00 88.56 173 SER A C 1
ATOM 1407 O O . SER A 1 173 ? -0.813 21.917 -12.133 1.00 88.56 173 SER A O 1
ATOM 1409 N N . GLU A 1 174 ? -2.725 21.851 -13.327 1.00 87.44 174 GLU A N 1
ATOM 1410 C CA . GLU A 1 174 ? -3.503 22.724 -12.438 1.00 87.44 174 GLU A CA 1
ATOM 1411 C C . GLU A 1 174 ? -3.802 22.014 -11.116 1.00 87.44 174 GLU A C 1
ATOM 1413 O O . GLU A 1 174 ? -3.458 22.538 -10.059 1.00 87.44 174 GLU A O 1
ATOM 1418 N N . TRP A 1 175 ? -4.304 20.778 -11.184 1.00 87.12 175 TRP A N 1
ATOM 1419 C CA . TRP A 1 175 ? -4.537 19.943 -10.006 1.00 87.12 175 TRP A CA 1
ATOM 1420 C C . TRP A 1 175 ? -3.249 19.675 -9.220 1.00 87.12 175 TRP A C 1
ATOM 1422 O O . TRP A 1 175 ? -3.221 19.813 -8.005 1.00 87.12 175 TRP A O 1
ATOM 1432 N N . ILE A 1 176 ? -2.142 19.349 -9.899 1.00 84.12 176 ILE A N 1
ATOM 1433 C CA . ILE A 1 176 ? -0.844 19.100 -9.246 1.00 84.12 176 ILE A CA 1
ATOM 1434 C C . ILE A 1 176 ? -0.348 20.360 -8.528 1.00 84.12 176 ILE A C 1
ATOM 1436 O O . ILE A 1 176 ? 0.224 20.265 -7.442 1.00 84.12 176 ILE A O 1
ATOM 1440 N N . ALA A 1 177 ? -0.547 21.541 -9.123 1.00 85.50 177 ALA A N 1
ATOM 1441 C CA . ALA A 1 177 ? -0.198 22.799 -8.477 1.00 85.50 177 ALA A CA 1
ATOM 1442 C C . ALA A 1 177 ? -1.041 23.020 -7.213 1.00 85.50 177 ALA A C 1
ATOM 1444 O O . ALA A 1 177 ? -0.478 23.330 -6.164 1.00 85.50 177 ALA A O 1
ATOM 1445 N N . GLU A 1 178 ? -2.350 22.780 -7.288 1.00 86.06 178 GLU A N 1
ATOM 1446 C CA . GLU A 1 178 ? -3.258 22.880 -6.142 1.00 86.06 178 GLU A CA 1
ATOM 1447 C C . GLU A 1 178 ? -2.908 21.872 -5.037 1.00 86.06 178 GLU A C 1
ATOM 1449 O O . GLU A 1 178 ? -2.764 22.253 -3.878 1.00 86.06 178 GLU A O 1
ATOM 1454 N N . ALA A 1 179 ? -2.647 20.614 -5.389 1.00 80.62 179 ALA A N 1
ATOM 1455 C CA . ALA A 1 179 ? -2.227 19.569 -4.457 1.00 80.62 179 ALA A CA 1
ATOM 1456 C C . ALA A 1 179 ? -0.863 19.858 -3.802 1.00 80.62 179 ALA A C 1
ATOM 1458 O O . ALA A 1 179 ? -0.597 19.422 -2.683 1.00 80.62 179 ALA A O 1
ATOM 1459 N N . SER A 1 180 ? 0.010 20.629 -4.461 1.00 78.94 180 SER A N 1
ATOM 1460 C CA . SER A 1 180 ? 1.264 21.088 -3.848 1.00 78.94 180 SER A CA 1
ATOM 1461 C C . SER A 1 180 ? 1.053 22.157 -2.769 1.00 78.94 180 SER A C 1
ATOM 1463 O O . SER A 1 180 ? 1.889 22.300 -1.875 1.00 78.94 180 SER A O 1
ATOM 1465 N N . GLU A 1 181 ? -0.054 22.900 -2.847 1.00 83.56 181 GLU A N 1
ATOM 1466 C CA . GLU A 1 181 ? -0.454 23.915 -1.868 1.00 83.56 181 GLU A CA 1
ATOM 1467 C C . GLU A 1 181 ? -1.360 23.326 -0.775 1.00 83.56 181 GLU A C 1
ATOM 1469 O O . GLU A 1 181 ? -1.315 23.786 0.368 1.00 83.56 181 GLU A O 1
ATOM 1474 N N . ASN A 1 182 ? -2.134 22.287 -1.107 1.00 82.00 182 ASN A N 1
ATOM 1475 C CA . ASN A 1 182 ? -3.019 21.564 -0.204 1.00 82.00 182 ASN A CA 1
ATOM 1476 C C . ASN A 1 182 ? -2.689 20.054 -0.175 1.00 82.00 182 ASN A C 1
ATOM 1478 O O . ASN A 1 182 ? -3.221 19.297 -0.991 1.00 82.00 182 ASN A O 1
ATOM 1482 N N . PRO A 1 183 ? -1.849 19.597 0.773 1.00 72.88 183 PRO A N 1
ATOM 1483 C CA . PRO A 1 183 ? -1.403 18.206 0.838 1.00 72.88 183 PRO A CA 1
ATOM 1484 C C . PRO A 1 183 ? -2.521 17.201 1.157 1.00 72.88 183 PRO A C 1
ATOM 1486 O O . PRO A 1 183 ? -2.326 16.015 0.909 1.00 72.88 183 PRO A O 1
ATOM 1489 N N . GLU A 1 184 ? -3.685 17.647 1.644 1.00 75.94 184 GLU A N 1
ATOM 1490 C CA . GLU A 1 184 ? -4.859 16.781 1.843 1.00 75.94 184 GLU A CA 1
ATOM 1491 C C . GLU A 1 184 ? -5.349 16.180 0.515 1.00 75.94 184 GLU A C 1
ATOM 1493 O O . GLU A 1 184 ? -5.737 15.024 0.471 1.00 75.94 184 GLU A O 1
ATOM 1498 N N . LEU A 1 185 ? -5.208 16.892 -0.613 1.00 75.69 185 LEU A N 1
ATOM 1499 C CA . LEU A 1 185 ? -5.600 16.377 -1.937 1.00 75.69 185 LEU A CA 1
ATOM 1500 C C . LEU A 1 185 ? -4.760 15.178 -2.408 1.00 75.69 185 LEU A C 1
ATOM 1502 O O . LEU A 1 185 ? -5.101 14.532 -3.396 1.00 75.69 185 LEU A O 1
ATOM 1506 N N . LEU A 1 186 ? -3.626 14.913 -1.755 1.00 72.38 186 LEU A N 1
ATOM 1507 C CA . LEU A 1 186 ? -2.747 13.798 -2.100 1.00 72.38 186 LEU A CA 1
ATOM 1508 C C . LEU A 1 186 ? -3.120 12.500 -1.377 1.00 72.38 186 LEU A C 1
ATOM 1510 O O . LEU A 1 186 ? -2.590 11.444 -1.747 1.00 72.38 186 LEU A O 1
ATOM 1514 N N . LYS A 1 187 ? -3.979 12.583 -0.355 1.00 71.69 187 LYS A N 1
ATOM 1515 C CA . LYS A 1 187 ? -4.452 11.427 0.399 1.00 71.69 187 LYS A CA 1
ATOM 1516 C C . LYS A 1 187 ? -5.377 10.572 -0.458 1.00 71.69 187 LYS A C 1
ATOM 1518 O O . LYS A 1 187 ? -5.950 11.017 -1.455 1.00 71.69 187 LYS A O 1
ATOM 1523 N N . ASN A 1 188 ? -5.429 9.292 -0.119 1.00 68.00 188 ASN A N 1
ATOM 1524 C CA . ASN A 1 188 ? -6.254 8.351 -0.848 1.00 68.00 188 ASN A CA 1
ATOM 1525 C C . ASN A 1 188 ? -7.714 8.547 -0.437 1.00 68.00 188 ASN A C 1
ATOM 1527 O O . ASN A 1 188 ? -8.033 8.308 0.717 1.00 68.00 188 ASN A O 1
ATOM 1531 N N . GLU A 1 189 ? -8.592 8.936 -1.367 1.00 63.91 189 GLU A N 1
ATOM 1532 C CA . GLU A 1 189 ? -10.023 9.146 -1.097 1.00 63.91 189 GLU A CA 1
ATOM 1533 C C . GLU A 1 189 ? -10.677 7.858 -0.596 1.00 63.91 189 GLU A C 1
ATOM 1535 O O . GLU A 1 189 ? -11.638 7.934 0.144 1.00 63.91 189 GLU A O 1
ATOM 1540 N N . LEU A 1 190 ? -10.167 6.675 -0.966 1.00 58.06 190 LEU A N 1
ATOM 1541 C CA . LEU A 1 190 ? -10.664 5.416 -0.412 1.00 58.06 190 LEU A CA 1
ATOM 1542 C C . LEU A 1 190 ? -10.147 5.135 0.993 1.00 58.06 190 LEU A C 1
ATOM 1544 O O . LEU A 1 190 ? -10.877 4.516 1.751 1.00 58.06 190 LEU A O 1
ATOM 1548 N N . GLU A 1 191 ? -8.922 5.539 1.345 1.00 52.00 191 GLU A N 1
ATOM 1549 C CA . GLU A 1 191 ? -8.507 5.488 2.752 1.00 52.00 191 GLU A CA 1
ATOM 1550 C C . GLU A 1 191 ? -9.265 6.535 3.544 1.00 52.00 191 GLU A C 1
ATOM 1552 O O . GLU A 1 191 ? -9.726 6.191 4.607 1.00 52.00 191 GLU A O 1
ATOM 1557 N N . GLU A 1 192 ? -9.509 7.737 3.021 1.00 52.22 192 GLU A N 1
ATOM 1558 C CA . GLU A 1 192 ? -10.364 8.725 3.681 1.00 52.22 192 GLU A CA 1
ATOM 1559 C C . GLU A 1 192 ? -11.822 8.284 3.730 1.00 52.22 192 GLU A C 1
ATOM 1561 O O . GLU A 1 192 ? -12.468 8.541 4.722 1.00 52.22 192 GLU A O 1
ATOM 1566 N N . ASP A 1 193 ? -12.367 7.600 2.726 1.00 46.44 193 ASP A N 1
ATOM 1567 C CA . ASP A 1 193 ? -13.723 7.053 2.778 1.00 46.44 193 ASP A CA 1
ATOM 1568 C C . ASP A 1 193 ? -13.773 5.825 3.681 1.00 46.44 193 ASP A C 1
ATOM 1570 O O . ASP A 1 193 ? -14.818 5.574 4.258 1.00 46.44 193 ASP A O 1
ATOM 1574 N N . LEU A 1 194 ? -12.694 5.051 3.826 1.00 48.47 194 LEU A N 1
ATOM 1575 C CA . LEU A 1 194 ? -12.603 3.952 4.788 1.00 48.47 194 LEU A CA 1
ATOM 1576 C C . LEU A 1 194 ? -12.346 4.472 6.202 1.00 48.47 194 LEU A C 1
ATOM 1578 O O . LEU A 1 194 ? -12.929 3.931 7.119 1.00 48.47 194 LEU A O 1
ATOM 1582 N N . GLU A 1 195 ? -11.547 5.518 6.390 1.00 45.28 195 GLU A N 1
ATOM 1583 C CA . GLU A 1 195 ? -11.259 6.204 7.654 1.00 45.28 195 GLU A CA 1
ATOM 1584 C C . GLU A 1 195 ? -12.464 7.031 8.084 1.00 45.28 195 GLU A C 1
ATOM 1586 O O . GLU A 1 195 ? -12.887 6.921 9.220 1.00 45.28 195 GLU A O 1
ATOM 1591 N N . ALA A 1 196 ? -13.104 7.760 7.173 1.00 41.94 196 ALA A N 1
ATOM 1592 C CA . ALA A 1 196 ? -14.371 8.444 7.397 1.00 41.94 196 ALA A CA 1
ATOM 1593 C C . ALA A 1 196 ? -15.525 7.452 7.494 1.00 41.94 196 ALA A C 1
ATOM 1595 O O . ALA A 1 196 ? -16.459 7.734 8.219 1.00 41.94 196 ALA A O 1
ATOM 1596 N N . GLN A 1 197 ? -15.492 6.273 6.861 1.00 37.62 197 GLN A N 1
ATOM 1597 C CA . GLN A 1 197 ? -16.406 5.178 7.215 1.00 37.62 197 GLN A CA 1
ATOM 1598 C C . GLN A 1 197 ? -15.978 4.469 8.499 1.00 37.62 197 GLN A C 1
ATOM 1600 O O . GLN A 1 197 ? -16.813 3.814 9.091 1.00 37.62 197 GLN A O 1
ATOM 1605 N N . VAL A 1 198 ? -14.752 4.580 8.995 1.00 41.88 198 VAL A N 1
ATOM 1606 C CA . VAL A 1 198 ? -14.352 4.094 10.328 1.00 41.88 198 VAL A CA 1
ATOM 1607 C C . VAL A 1 198 ? -14.715 5.132 11.403 1.00 41.88 198 VAL A C 1
ATOM 1609 O O . VAL A 1 198 ? -15.021 4.752 12.529 1.00 41.88 198 VAL A O 1
ATOM 1612 N N . GLU A 1 199 ? -14.796 6.416 11.043 1.00 37.47 199 GLU A N 1
ATOM 1613 C CA . GLU A 1 199 ? -15.279 7.522 11.878 1.00 37.47 199 GLU A CA 1
ATOM 1614 C C . GLU A 1 199 ? -16.816 7.718 11.798 1.00 37.47 199 GLU A C 1
ATOM 1616 O O . GLU A 1 199 ? -17.416 8.152 12.781 1.00 37.47 199 GLU A O 1
ATOM 1621 N N . ASP A 1 200 ? -17.474 7.379 10.675 1.00 33.97 200 ASP A N 1
ATOM 1622 C CA . ASP A 1 200 ? -18.926 7.545 10.402 1.00 33.97 200 ASP A CA 1
ATOM 1623 C C . ASP A 1 200 ? -19.693 6.218 10.243 1.00 33.97 200 ASP A C 1
ATOM 1625 O O . ASP A 1 200 ? -20.922 6.189 10.371 1.00 33.97 200 ASP A O 1
ATOM 1629 N N . SER A 1 201 ? -19.022 5.068 10.081 1.00 32.38 201 SER A N 1
ATOM 1630 C CA . SER A 1 201 ? -19.601 3.859 10.671 1.00 32.38 201 SER A CA 1
ATOM 1631 C C . SER A 1 201 ? -19.463 4.099 12.152 1.00 32.38 201 SER A C 1
ATOM 1633 O O . SER A 1 201 ? -18.368 4.068 12.701 1.00 32.38 201 SER A O 1
ATOM 1635 N N . GLY A 1 202 ? -20.577 4.448 12.789 1.00 39.84 202 GLY A N 1
ATOM 1636 C CA . GLY A 1 202 ? -20.635 4.440 14.231 1.00 39.84 202 GLY A CA 1
ATOM 1637 C C . GLY A 1 202 ? -20.060 3.107 14.679 1.00 39.84 202 GLY A C 1
ATOM 1638 O O . GLY A 1 202 ? -20.735 2.080 14.572 1.00 39.84 202 GLY A O 1
ATOM 1639 N N . GLN A 1 203 ? -18.815 3.121 15.165 1.00 40.75 203 GLN A N 1
ATOM 1640 C CA . GLN A 1 203 ? -18.392 2.143 16.130 1.00 40.75 203 GLN A CA 1
ATOM 1641 C C . GLN A 1 203 ? -19.508 2.219 17.161 1.00 40.75 203 GLN A C 1
ATOM 1643 O O . GLN A 1 203 ? -19.690 3.232 17.844 1.00 40.75 203 GLN A O 1
ATOM 1648 N N . GLU A 1 204 ? -20.329 1.177 17.220 1.00 48.53 204 GLU A N 1
ATOM 1649 C CA . GLU A 1 204 ? -20.980 0.839 18.466 1.00 48.53 204 GLU A CA 1
ATOM 1650 C C . GLU A 1 204 ? -19.812 0.582 19.414 1.00 48.53 204 GLU A C 1
ATOM 1652 O O . GLU A 1 204 ? -19.372 -0.552 19.569 1.00 48.53 204 GLU A O 1
ATOM 1657 N N . GLN A 1 205 ? -19.226 1.656 19.957 1.00 54.38 205 GLN A N 1
ATOM 1658 C CA . GLN A 1 205 ? -18.182 1.574 20.956 1.00 54.38 205 GLN A CA 1
ATOM 1659 C C . GLN A 1 205 ? -18.671 0.570 21.979 1.00 54.38 205 GLN A C 1
ATOM 1661 O O . GLN A 1 205 ? -19.875 0.529 22.288 1.00 54.38 205 GLN A O 1
ATOM 1666 N N . PHE A 1 206 ? -17.752 -0.276 22.441 1.00 66.62 206 PHE A N 1
ATOM 1667 C CA . PHE A 1 206 ? -18.084 -1.242 23.468 1.00 66.62 206 PHE A CA 1
ATOM 1668 C C . PHE A 1 206 ? -18.906 -0.519 24.544 1.00 66.62 206 PHE A C 1
ATOM 1670 O O . PHE A 1 206 ? -18.474 0.549 24.978 1.00 66.62 206 PHE A O 1
ATOM 1677 N N . PRO A 1 207 ? -20.110 -1.007 24.907 1.00 76.06 207 PRO A N 1
ATOM 1678 C CA . PRO A 1 207 ? -21.078 -0.183 25.616 1.00 76.06 207 PRO A CA 1
ATOM 1679 C C . PRO A 1 207 ? -20.452 0.508 26.831 1.00 76.06 207 PRO A C 1
ATOM 1681 O O . PRO A 1 207 ? -19.994 -0.166 27.752 1.00 76.06 207 PRO A O 1
ATOM 1684 N N . GLU A 1 208 ? -20.438 1.842 26.827 1.00 76.06 208 GLU A N 1
ATOM 1685 C CA . GLU A 1 208 ? -19.753 2.667 27.837 1.00 76.06 208 GLU A CA 1
ATOM 1686 C C . GLU A 1 208 ? -20.197 2.313 29.268 1.00 76.06 208 GLU A C 1
ATOM 1688 O O . GLU A 1 208 ? -19.389 2.246 30.193 1.00 76.06 208 GLU A O 1
ATOM 1693 N N . ASP A 1 209 ? -21.477 1.974 29.441 1.00 81.00 209 ASP A N 1
ATOM 1694 C CA . ASP A 1 209 ? -22.027 1.512 30.718 1.00 81.00 209 ASP A CA 1
ATOM 1695 C C . ASP A 1 209 ? -21.334 0.230 31.227 1.00 81.00 209 ASP A C 1
ATOM 1697 O O . ASP A 1 209 ? -21.084 0.090 32.426 1.00 81.00 209 ASP A O 1
ATOM 1701 N N . LEU A 1 210 ? -20.982 -0.701 30.330 1.00 84.75 210 LEU A N 1
ATOM 1702 C CA . LEU A 1 210 ? -20.254 -1.924 30.681 1.00 84.75 210 LEU A CA 1
ATOM 1703 C C . LEU A 1 210 ? -18.791 -1.631 31.014 1.00 84.75 210 LEU A C 1
ATOM 1705 O O . LEU A 1 210 ? -18.276 -2.216 31.966 1.00 84.75 210 LEU A O 1
ATOM 1709 N N . MET A 1 211 ? -18.141 -0.713 30.291 1.00 82.88 211 MET A N 1
ATOM 1710 C CA . MET A 1 211 ? -16.771 -0.290 30.609 1.00 82.88 211 MET A CA 1
ATOM 1711 C C . MET A 1 211 ? -16.698 0.348 31.995 1.00 82.88 211 MET A C 1
ATOM 1713 O O . MET A 1 211 ? -15.852 -0.024 32.805 1.00 82.88 211 MET A O 1
ATOM 1717 N N . GLN A 1 212 ? -17.642 1.231 32.327 1.00 85.12 212 GLN A N 1
ATOM 1718 C CA . GLN A 1 212 ? -17.712 1.853 33.651 1.00 85.12 212 GLN A CA 1
ATOM 1719 C C . GLN A 1 212 ? -17.997 0.848 34.770 1.00 85.12 212 GLN A C 1
ATOM 1721 O O . GLN A 1 212 ? -17.555 1.033 35.906 1.00 85.12 212 GLN A O 1
ATOM 1726 N N . GLU A 1 213 ? -18.767 -0.204 34.496 1.00 88.12 213 GLU A N 1
ATOM 1727 C CA . GLU A 1 213 ? -18.981 -1.282 35.459 1.00 88.12 213 GLU A CA 1
ATOM 1728 C C . GLU A 1 213 ? -17.743 -2.158 35.648 1.00 88.12 213 GLU A C 1
ATOM 1730 O O . GLU A 1 213 ? -17.450 -2.535 36.782 1.00 88.12 213 GLU A O 1
ATOM 1735 N N . LEU A 1 214 ? -17.017 -2.462 34.572 1.00 87.81 214 LEU A N 1
ATOM 1736 C CA . LEU A 1 214 ? -15.771 -3.225 34.628 1.00 87.81 214 LEU A CA 1
ATOM 1737 C C . LEU A 1 214 ? -14.681 -2.448 35.370 1.00 87.81 214 LEU A C 1
ATOM 1739 O O . LEU A 1 214 ? -13.987 -3.005 36.218 1.00 87.81 214 LEU A O 1
ATOM 1743 N N . GLU A 1 215 ? -14.601 -1.141 35.136 1.00 86.38 215 GLU A N 1
ATOM 1744 C CA . GLU A 1 215 ? -13.649 -0.253 35.801 1.00 86.38 215 GLU A CA 1
ATOM 1745 C C . GLU A 1 215 ? -13.834 -0.250 37.330 1.00 86.38 215 GLU A C 1
ATOM 1747 O O . GLU A 1 215 ? -12.861 -0.263 38.084 1.00 86.38 215 GLU A O 1
ATOM 1752 N N . LYS A 1 216 ? -15.079 -0.356 37.818 1.00 88.38 216 LYS A N 1
ATOM 1753 C CA . LYS A 1 216 ? -15.361 -0.513 39.259 1.00 88.38 216 LYS A CA 1
ATOM 1754 C C . LYS A 1 216 ? -14.834 -1.828 39.834 1.00 88.38 216 LYS A C 1
ATOM 1756 O O . LYS A 1 216 ? -14.539 -1.897 41.028 1.00 88.38 216 LYS A O 1
ATOM 1761 N N . GLU A 1 217 ? -14.726 -2.885 39.032 1.00 87.19 217 GLU A N 1
ATOM 1762 C CA . GLU A 1 217 ? -14.103 -4.135 39.481 1.00 87.19 217 GLU A CA 1
ATOM 1763 C C . GLU A 1 217 ? -12.582 -3.971 39.607 1.00 87.19 217 GLU A C 1
ATOM 1765 O O . GLU A 1 217 ? -11.982 -4.492 40.554 1.00 87.19 217 GLU A O 1
ATOM 1770 N N . TYR A 1 218 ? -11.975 -3.153 38.742 1.00 86.50 218 TYR A N 1
ATOM 1771 C CA . TYR A 1 218 ? -10.549 -2.828 38.787 1.00 86.50 218 TYR A CA 1
ATOM 1772 C C . TYR A 1 218 ? -10.150 -1.942 39.971 1.00 86.50 218 TYR A C 1
ATOM 1774 O O . TYR A 1 218 ? -9.028 -2.077 40.459 1.00 86.50 218 TYR A O 1
ATOM 1782 N N . GLU A 1 219 ? -11.053 -1.119 40.516 1.00 85.94 219 GLU A N 1
ATOM 1783 C CA . GLU A 1 219 ? -10.790 -0.307 41.723 1.00 85.94 219 GLU A CA 1
ATOM 1784 C C . GLU A 1 219 ? -10.335 -1.144 42.936 1.00 85.94 219 GLU A C 1
ATOM 1786 O O . GLU A 1 219 ? -9.631 -0.648 43.818 1.00 85.94 219 GLU A O 1
ATOM 1791 N N . ASN A 1 220 ? -10.720 -2.424 42.990 1.00 86.06 220 ASN A N 1
ATOM 1792 C CA . ASN A 1 220 ? -10.354 -3.332 44.080 1.00 86.06 220 ASN A CA 1
ATOM 1793 C C . ASN A 1 220 ? -9.008 -4.046 43.857 1.00 86.06 220 ASN A C 1
ATOM 1795 O O . ASN A 1 220 ? -8.549 -4.788 44.734 1.00 86.06 220 ASN A O 1
ATOM 1799 N N . LEU A 1 221 ? -8.372 -3.849 42.701 1.00 86.69 221 LEU A N 1
ATOM 1800 C CA . LEU A 1 221 ? -7.096 -4.458 42.345 1.00 86.69 221 LEU A CA 1
ATOM 1801 C C . LEU A 1 221 ? -5.920 -3.523 42.674 1.00 86.69 221 LEU A C 1
ATOM 1803 O O . LEU A 1 221 ? -6.070 -2.304 42.749 1.00 86.69 221 LEU A O 1
ATOM 1807 N N . PRO A 1 222 ? -4.703 -4.065 42.865 1.00 90.44 222 PRO A N 1
ATOM 1808 C CA . PRO A 1 222 ? -3.503 -3.239 42.921 1.00 90.44 222 PRO A CA 1
ATOM 1809 C C . PRO A 1 222 ? -3.365 -2.398 41.646 1.00 90.44 222 PRO A C 1
ATOM 1811 O O . PRO A 1 222 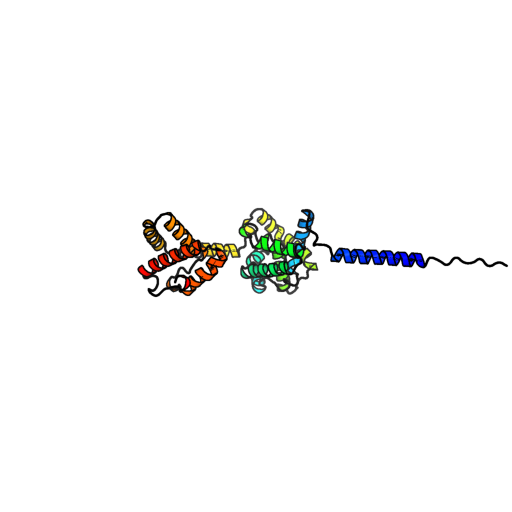? -3.481 -2.947 40.555 1.00 90.44 222 PRO A O 1
ATOM 1814 N N . GLN A 1 223 ? -3.036 -1.110 41.783 1.00 83.44 223 GLN A N 1
ATOM 1815 C CA . GLN A 1 223 ? -2.982 -0.158 40.662 1.00 83.44 223 GLN A CA 1
ATOM 1816 C C . GLN A 1 223 ? -2.206 -0.692 39.450 1.00 83.44 223 GLN A C 1
ATOM 1818 O O . GLN A 1 223 ? -2.732 -0.724 38.351 1.00 83.44 223 GLN A O 1
ATOM 1823 N N . GLN A 1 224 ? -0.998 -1.217 39.667 1.00 79.88 224 GLN A N 1
ATOM 1824 C CA . GLN A 1 224 ? -0.163 -1.763 38.592 1.00 79.88 224 GLN A CA 1
ATOM 1825 C C . GLN A 1 224 ? -0.832 -2.921 37.832 1.00 79.88 224 GLN A C 1
ATOM 1827 O O . GLN A 1 224 ? -0.582 -3.114 36.648 1.00 79.88 224 GLN A O 1
ATOM 1832 N N . ARG A 1 225 ? -1.654 -3.719 38.520 1.00 85.94 225 ARG A N 1
ATOM 1833 C CA . ARG A 1 225 ? -2.407 -4.811 37.904 1.00 85.94 225 ARG A CA 1
ATOM 1834 C C . ARG A 1 225 ? -3.608 -4.272 37.130 1.00 85.94 225 ARG A C 1
ATOM 1836 O O . ARG A 1 225 ? -3.834 -4.731 36.023 1.00 85.94 225 ARG A O 1
ATOM 1843 N N . ALA A 1 226 ? -4.336 -3.310 37.696 1.00 85.38 226 ALA A N 1
ATOM 1844 C CA . ALA A 1 226 ? -5.443 -2.649 37.010 1.00 85.38 226 ALA A CA 1
ATOM 1845 C C . ALA A 1 226 ? -4.969 -1.955 35.725 1.00 85.38 226 ALA A C 1
ATOM 1847 O O . ALA A 1 226 ? -5.575 -2.147 34.681 1.00 85.38 226 ALA A O 1
ATOM 1848 N N . ASP A 1 227 ? -3.851 -1.225 35.783 1.00 77.50 227 ASP A N 1
ATOM 1849 C CA . ASP A 1 227 ? -3.275 -0.534 34.624 1.00 77.50 227 ASP A CA 1
ATOM 1850 C C . ASP A 1 227 ? -2.921 -1.526 33.507 1.00 77.50 227 ASP A C 1
ATOM 1852 O O . ASP A 1 227 ? -3.372 -1.350 32.381 1.00 77.50 227 ASP A O 1
ATOM 1856 N N . ARG A 1 228 ? -2.236 -2.632 33.838 1.00 80.94 228 ARG A N 1
ATOM 1857 C CA . ARG A 1 228 ? -1.947 -3.698 32.862 1.00 80.94 228 ARG A CA 1
ATOM 1858 C C . ARG A 1 228 ? -3.204 -4.320 32.261 1.00 80.94 228 ARG A C 1
ATOM 1860 O O . ARG A 1 228 ? -3.245 -4.570 31.068 1.00 80.94 228 ARG A O 1
ATOM 1867 N N . MET A 1 229 ? -4.228 -4.565 33.077 1.00 90.00 229 MET A N 1
ATOM 1868 C CA . MET A 1 229 ? -5.485 -5.131 32.584 1.00 90.00 229 MET A CA 1
ATOM 1869 C C . MET A 1 229 ? -6.251 -4.158 31.681 1.00 90.00 229 MET A C 1
ATOM 1871 O O . MET A 1 229 ? -6.970 -4.615 30.799 1.00 90.00 229 MET A O 1
ATOM 1875 N N . ARG A 1 230 ? -6.110 -2.838 31.876 1.00 83.25 230 ARG A N 1
ATOM 1876 C CA . ARG A 1 230 ? -6.671 -1.840 30.953 1.00 83.25 230 ARG A CA 1
ATOM 1877 C C . ARG A 1 230 ? -5.935 -1.853 29.621 1.00 83.25 230 ARG A C 1
ATOM 1879 O O . ARG A 1 230 ? -6.600 -1.982 28.608 1.00 83.25 230 ARG A O 1
ATOM 1886 N N . GLU A 1 231 ? -4.604 -1.815 29.643 1.00 81.56 231 GLU A N 1
ATOM 1887 C CA . GLU A 1 231 ? -3.772 -1.874 28.429 1.00 81.56 231 GLU A CA 1
ATOM 1888 C C . GLU A 1 231 ? -4.048 -3.154 27.618 1.00 81.56 231 GLU A C 1
ATOM 1890 O O . GLU A 1 231 ? -4.272 -3.104 26.411 1.00 81.56 231 GLU A O 1
ATOM 1895 N N . ASP A 1 232 ? -4.109 -4.307 28.291 1.00 87.25 232 ASP A N 1
ATOM 1896 C CA . ASP A 1 232 ? -4.432 -5.589 27.659 1.00 87.25 232 ASP A CA 1
ATOM 1897 C C . ASP A 1 232 ? -5.846 -5.587 27.039 1.00 87.25 232 ASP A C 1
ATOM 1899 O O . ASP A 1 232 ? -6.073 -6.154 25.968 1.00 87.25 232 ASP A O 1
ATOM 1903 N N . LEU A 1 233 ? -6.820 -4.972 27.718 1.00 89.25 233 LEU A N 1
ATOM 1904 C CA . LEU A 1 233 ? -8.201 -4.930 27.246 1.00 89.25 233 LEU A CA 1
ATOM 1905 C C . LEU A 1 233 ? -8.393 -3.927 26.106 1.00 89.25 233 LEU A C 1
ATOM 1907 O O . LEU A 1 233 ? -9.154 -4.218 25.191 1.00 89.25 233 LEU A O 1
ATOM 1911 N N . GLU A 1 234 ? -7.706 -2.789 26.151 1.00 84.12 234 GLU A N 1
ATOM 1912 C CA . GLU A 1 234 ? -7.653 -1.789 25.079 1.00 84.12 234 GLU A CA 1
ATOM 1913 C C . GLU A 1 234 ? -7.118 -2.433 23.801 1.00 84.12 234 GLU A C 1
ATOM 1915 O O . GLU A 1 234 ? -7.786 -2.416 22.775 1.00 84.12 234 GLU A O 1
ATOM 1920 N N . LEU A 1 235 ? -6.011 -3.171 23.894 1.00 82.12 235 LEU A N 1
ATOM 1921 C CA . LEU A 1 235 ? -5.464 -3.922 22.765 1.00 82.12 235 LEU A CA 1
ATOM 1922 C C . LEU A 1 235 ? -6.462 -4.962 22.218 1.00 82.12 235 LEU A C 1
ATOM 1924 O O . LEU A 1 235 ? -6.578 -5.159 21.008 1.00 82.12 235 LEU A O 1
ATOM 1928 N N . PHE A 1 236 ? -7.230 -5.627 23.084 1.00 86.25 236 PHE A N 1
ATOM 1929 C CA . PHE A 1 236 ? -8.263 -6.553 22.621 1.00 86.25 236 PHE A CA 1
ATOM 1930 C C . PHE A 1 236 ? -9.487 -5.849 22.015 1.00 86.25 236 PHE A C 1
ATOM 1932 O O . PHE A 1 236 ? -10.020 -6.350 21.034 1.00 86.25 236 PHE A O 1
ATOM 1939 N N . LEU A 1 237 ? -9.978 -4.748 22.583 1.00 84.88 237 LEU A N 1
ATOM 1940 C CA . LEU A 1 237 ? -11.225 -4.099 22.156 1.00 84.88 237 LEU A CA 1
ATOM 1941 C C . LEU A 1 237 ? -11.025 -3.095 21.018 1.00 84.88 237 LEU A C 1
ATOM 1943 O O . LEU A 1 237 ? -11.907 -2.969 20.171 1.00 84.88 237 LEU A O 1
ATOM 1947 N N . GLU A 1 238 ? -9.892 -2.402 20.999 1.00 78.12 238 GLU A N 1
ATOM 1948 C CA . GLU A 1 238 ? -9.590 -1.322 20.062 1.00 78.12 238 GLU A CA 1
ATOM 1949 C C . GLU A 1 238 ? -8.741 -1.839 18.898 1.00 78.12 238 GLU A C 1
ATOM 1951 O O . GLU A 1 238 ? -9.196 -1.775 17.757 1.00 78.12 238 GLU A O 1
ATOM 1956 N N . ASP A 1 239 ? -7.581 -2.455 19.167 1.00 78.38 239 ASP A N 1
ATOM 1957 C CA . ASP A 1 239 ? -6.671 -2.888 18.093 1.00 78.38 239 ASP A CA 1
ATOM 1958 C C . ASP A 1 239 ? -7.159 -4.157 17.380 1.00 78.38 239 ASP A C 1
ATOM 1960 O O . ASP A 1 239 ? -7.162 -4.239 16.150 1.00 78.38 239 ASP A O 1
ATOM 1964 N N . PHE A 1 240 ? -7.576 -5.177 18.141 1.00 80.31 240 PHE A N 1
ATOM 1965 C CA . PHE A 1 240 ? -8.147 -6.390 17.546 1.00 80.31 240 PHE A CA 1
ATOM 1966 C C . PHE A 1 240 ? -9.588 -6.178 17.056 1.00 80.31 240 PHE A C 1
ATOM 1968 O O . PHE A 1 240 ? -10.033 -6.886 16.152 1.00 80.31 240 PHE A O 1
ATOM 1975 N N . SER A 1 241 ? -10.300 -5.201 17.625 1.00 78.38 241 SER A N 1
ATOM 1976 C CA . SER A 1 241 ? -11.648 -4.777 17.224 1.00 78.38 241 SER A CA 1
ATOM 1977 C C . SER A 1 241 ? -12.652 -5.936 17.037 1.00 78.38 241 SER A C 1
ATOM 1979 O O . SER A 1 241 ? -13.122 -6.229 15.931 1.00 78.38 241 SER A O 1
ATOM 1981 N N . PRO A 1 242 ? -12.996 -6.662 18.117 1.00 82.12 242 PRO A N 1
ATOM 1982 C CA . PRO A 1 242 ? -13.996 -7.712 18.084 1.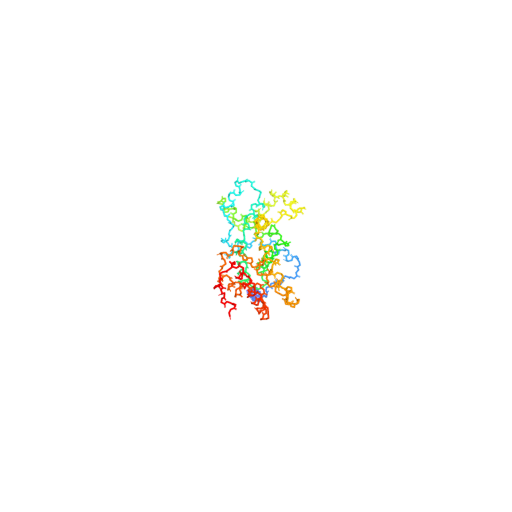00 82.12 242 PRO A CA 1
ATOM 1983 C C . PRO A 1 242 ? -15.371 -7.146 17.705 1.00 82.12 242 PRO A C 1
ATOM 1985 O O . PRO A 1 242 ? -15.689 -6.001 18.011 1.00 82.12 242 PRO A O 1
ATOM 1988 N N . SER A 1 243 ? -16.235 -7.972 17.100 1.00 77.50 243 SER A N 1
ATOM 1989 C CA . SER A 1 243 ? -17.611 -7.557 16.774 1.00 77.50 243 SER A CA 1
ATOM 1990 C C . SER A 1 243 ? -18.319 -6.957 17.996 1.00 77.50 243 SER A C 1
ATOM 1992 O O . SER A 1 243 ? -18.294 -7.532 19.077 1.00 77.50 243 SER A O 1
ATOM 1994 N N . THR A 1 244 ? -19.018 -5.839 17.837 1.00 70.06 244 THR A N 1
ATOM 1995 C CA . THR A 1 244 ? -19.758 -5.160 18.923 1.00 70.06 244 THR A CA 1
ATOM 1996 C C . THR A 1 244 ? -21.009 -5.940 19.349 1.00 70.06 244 THR A C 1
ATOM 1998 O O . THR A 1 244 ? -21.591 -5.719 20.412 1.00 70.06 244 THR A O 1
ATOM 2001 N N . LYS A 1 245 ? -21.412 -6.915 18.525 1.00 78.19 245 LYS A N 1
ATOM 2002 C CA . LYS A 1 245 ? -22.563 -7.791 18.729 1.00 78.19 245 LYS A CA 1
ATOM 2003 C C . LYS A 1 245 ? -22.137 -9.066 19.446 1.00 78.19 245 LYS A C 1
ATOM 2005 O O . LYS A 1 245 ? -21.616 -10.001 18.837 1.00 78.19 245 LYS A O 1
ATOM 2010 N N . PHE A 1 246 ? -22.383 -9.114 20.754 1.00 81.25 246 PHE A N 1
ATOM 2011 C CA . PHE A 1 246 ? -21.967 -10.225 21.621 1.00 81.25 246 PHE A CA 1
ATOM 2012 C C . PHE A 1 246 ? -22.507 -11.603 21.208 1.00 81.25 246 PHE A C 1
ATOM 2014 O O . PHE A 1 246 ? -21.884 -12.617 21.505 1.00 81.25 246 PHE A O 1
ATOM 2021 N N . ASP A 1 247 ? -23.629 -11.670 20.488 1.00 78.19 247 ASP A N 1
ATOM 2022 C CA . ASP A 1 247 ? -24.184 -12.914 19.938 1.00 78.19 247 ASP A CA 1
ATOM 2023 C C . ASP A 1 247 ? -23.338 -13.511 18.800 1.00 78.19 247 ASP A C 1
ATOM 2025 O O . ASP A 1 247 ? -23.474 -14.693 18.483 1.00 78.19 247 ASP A O 1
ATOM 2029 N N . GLN A 1 248 ? -22.444 -12.718 18.207 1.00 81.12 248 GLN A N 1
ATOM 2030 C CA . GLN A 1 248 ? -21.500 -13.159 17.180 1.00 81.12 248 GLN A CA 1
ATOM 2031 C C . GLN A 1 248 ? -20.167 -13.635 17.762 1.00 81.12 248 GLN A C 1
ATOM 2033 O O . GLN A 1 248 ? -19.326 -14.156 17.025 1.00 81.12 248 GLN A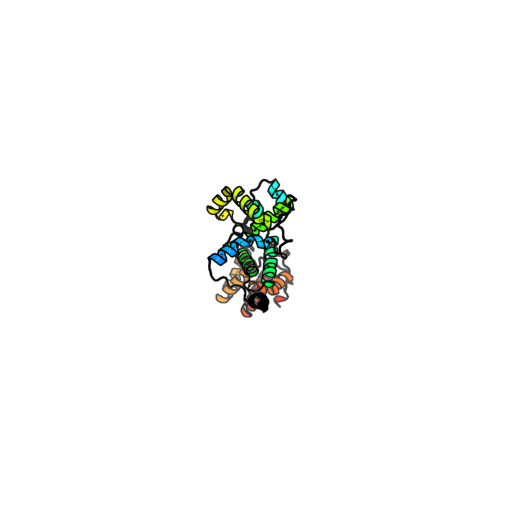 O 1
ATOM 2038 N N . TRP A 1 249 ? -19.955 -13.472 19.070 1.00 88.12 249 TRP A N 1
ATOM 2039 C CA . TRP A 1 249 ? -18.721 -13.908 19.706 1.00 88.12 249 TRP A CA 1
ATOM 2040 C C . TRP A 1 249 ? -18.668 -15.428 19.717 1.00 88.12 249 TRP A C 1
ATOM 2042 O O . TRP A 1 249 ? -19.624 -16.116 20.079 1.00 88.12 249 TRP A O 1
ATOM 2052 N N . THR A 1 250 ? -17.515 -15.967 19.338 1.00 87.38 250 THR A N 1
ATOM 2053 C CA . THR A 1 250 ? -17.252 -17.407 19.354 1.00 87.38 250 THR A CA 1
ATOM 2054 C C . THR A 1 250 ? -15.981 -17.685 20.137 1.00 87.38 250 THR A C 1
ATOM 2056 O O . THR A 1 250 ? -15.071 -16.862 20.191 1.00 87.38 250 THR A O 1
ATOM 2059 N N . THR A 1 251 ? -15.875 -18.869 20.736 1.00 88.00 251 THR A N 1
ATOM 2060 C CA . THR A 1 251 ? -14.644 -19.260 21.438 1.00 88.00 251 THR A CA 1
ATOM 2061 C C . THR A 1 251 ? -13.443 -19.307 20.493 1.00 88.00 251 THR A C 1
ATOM 2063 O O . THR A 1 251 ? -12.341 -18.972 20.907 1.00 88.00 251 THR A O 1
ATOM 2066 N N . SER A 1 252 ? -13.660 -19.665 19.219 1.00 86.56 252 SER A N 1
ATOM 2067 C CA . SER A 1 252 ? -12.619 -19.672 18.184 1.00 86.56 252 SER A CA 1
ATOM 2068 C C . SER A 1 252 ? -12.055 -18.286 17.906 1.00 86.56 252 SER A C 1
ATOM 2070 O O . SER A 1 252 ? -10.861 -18.164 17.707 1.00 86.56 252 SER A O 1
ATOM 2072 N N . MET A 1 253 ? -12.879 -17.242 17.954 1.00 89.25 253 MET A N 1
ATOM 2073 C CA . MET A 1 253 ? -12.416 -15.867 17.765 1.00 89.25 253 MET A CA 1
ATOM 2074 C C . MET A 1 253 ? -11.438 -15.438 18.866 1.00 89.25 253 MET A C 1
ATOM 2076 O O . MET A 1 253 ? -10.412 -14.829 18.580 1.00 89.25 253 MET A O 1
ATOM 2080 N N . ILE A 1 254 ? -11.724 -15.801 20.120 1.00 90.12 254 ILE A N 1
ATOM 2081 C CA . ILE A 1 254 ? -10.803 -15.543 21.235 1.00 90.12 254 ILE A CA 1
ATOM 2082 C C . ILE A 1 254 ? -9.546 -16.417 21.118 1.00 90.12 254 ILE A C 1
ATOM 2084 O O . ILE A 1 254 ? -8.447 -15.966 21.436 1.00 90.12 254 ILE A O 1
ATOM 2088 N N . ASP A 1 255 ? -9.683 -17.661 20.646 1.00 87.75 255 ASP A N 1
ATOM 2089 C CA . ASP A 1 255 ? -8.539 -18.532 20.364 1.00 87.75 255 ASP A CA 1
ATOM 2090 C C . ASP A 1 255 ? -7.635 -17.936 19.266 1.00 87.75 255 ASP A C 1
ATOM 2092 O O . ASP A 1 255 ? -6.415 -17.919 19.432 1.00 87.75 255 ASP A O 1
ATOM 2096 N N . ASP A 1 256 ? -8.220 -17.402 18.192 1.00 85.88 256 ASP A N 1
ATOM 2097 C CA . ASP A 1 256 ? -7.512 -16.802 17.057 1.00 85.88 256 ASP A CA 1
ATOM 2098 C C . ASP A 1 256 ? -6.812 -15.492 17.436 1.00 85.88 256 ASP A C 1
ATOM 2100 O O . ASP A 1 256 ? -5.656 -15.294 17.050 1.00 85.88 256 ASP A O 1
ATOM 2104 N N . PHE A 1 257 ? -7.458 -14.640 18.243 1.00 90.94 257 PHE A N 1
ATOM 2105 C CA . PHE A 1 257 ? -6.817 -13.461 18.832 1.00 90.94 257 PHE A CA 1
ATOM 2106 C C . PHE A 1 257 ? -5.545 -13.861 19.582 1.00 90.94 257 PHE A C 1
ATOM 2108 O O . PHE A 1 257 ? -4.459 -13.357 19.311 1.00 90.94 257 PHE A O 1
ATOM 2115 N N . PHE A 1 258 ? -5.671 -14.819 20.500 1.00 87.69 258 PHE A N 1
ATOM 2116 C CA . PHE A 1 258 ? -4.594 -15.160 21.420 1.00 87.69 258 PHE A CA 1
ATOM 2117 C C . PHE A 1 258 ? -3.436 -15.909 20.747 1.00 87.69 258 PHE A C 1
ATOM 2119 O O . PHE A 1 258 ? -2.275 -15.713 21.107 1.00 87.69 258 PHE A O 1
ATOM 2126 N N . MET A 1 259 ? -3.747 -16.812 19.809 1.00 84.81 259 MET A N 1
ATOM 2127 C CA . MET A 1 259 ? -2.756 -17.701 19.192 1.00 84.81 259 MET A CA 1
ATOM 2128 C C . MET A 1 259 ? -2.103 -17.112 17.947 1.00 84.81 259 MET A C 1
ATOM 2130 O O . MET A 1 259 ? -0.939 -17.424 17.694 1.00 84.81 259 MET A O 1
ATOM 2134 N N . ASN A 1 260 ? -2.830 -16.287 17.190 1.00 83.62 260 ASN A N 1
ATOM 2135 C CA . ASN A 1 260 ? -2.354 -15.748 15.920 1.00 83.62 260 ASN A CA 1
ATOM 2136 C C . ASN A 1 260 ? -2.149 -14.237 16.032 1.00 83.62 260 ASN A C 1
ATOM 2138 O O . ASN A 1 260 ? -1.009 -13.781 16.030 1.00 83.62 260 ASN A O 1
ATOM 2142 N N . TRP A 1 261 ? -3.228 -13.467 16.211 1.00 90.06 261 TRP A N 1
ATOM 2143 C CA . TRP A 1 261 ? -3.172 -12.007 16.088 1.00 90.06 261 TRP A CA 1
ATOM 2144 C C . TRP A 1 261 ? -2.214 -11.373 17.102 1.00 90.06 261 TRP A C 1
ATOM 2146 O O . TRP A 1 261 ? -1.298 -10.652 16.712 1.00 90.06 261 TRP A O 1
ATOM 2156 N N . PHE A 1 262 ? -2.357 -11.717 18.385 1.00 85.88 262 PHE A N 1
ATOM 2157 C CA . PHE A 1 262 ? -1.540 -11.164 19.464 1.00 85.88 262 PHE A CA 1
ATOM 2158 C C . PHE A 1 262 ? -0.063 -11.527 19.291 1.00 85.88 262 PHE A C 1
ATOM 2160 O O . PHE A 1 262 ? 0.812 -10.702 19.523 1.00 85.88 262 PHE A O 1
ATOM 2167 N N . VAL A 1 263 ? 0.228 -12.743 18.819 1.00 80.31 263 VAL A N 1
ATOM 2168 C CA . VAL A 1 263 ? 1.604 -13.195 18.572 1.00 80.31 263 VAL A CA 1
ATOM 2169 C C . VAL A 1 263 ? 2.233 -12.462 17.388 1.00 80.31 263 VAL A C 1
ATOM 2171 O O . VAL A 1 263 ? 3.397 -12.070 17.472 1.00 80.31 263 VAL A O 1
ATOM 2174 N N . GLU A 1 264 ? 1.479 -12.278 16.306 1.00 73.56 264 GLU A N 1
ATOM 2175 C CA . GLU A 1 264 ? 1.953 -11.642 15.075 1.00 73.56 264 GLU A CA 1
ATOM 2176 C C . GLU A 1 264 ? 2.148 -10.130 15.228 1.00 73.56 264 GLU A C 1
ATOM 2178 O O . GLU A 1 264 ? 3.154 -9.606 14.753 1.00 73.56 264 GLU A O 1
ATOM 2183 N N . HIS A 1 265 ? 1.231 -9.443 15.915 1.00 67.00 265 HIS A N 1
ATOM 2184 C CA . HIS A 1 265 ? 1.181 -7.977 15.930 1.00 67.00 265 HIS A CA 1
ATOM 2185 C C . HIS A 1 265 ? 1.841 -7.369 17.171 1.00 67.00 265 HIS A C 1
ATOM 2187 O O . HIS A 1 265 ? 2.533 -6.360 17.057 1.00 67.00 265 HIS A O 1
ATOM 2193 N N . ALA A 1 266 ? 1.706 -7.999 18.344 1.00 71.00 266 ALA A N 1
ATOM 2194 C CA . ALA A 1 266 ? 2.266 -7.464 19.589 1.00 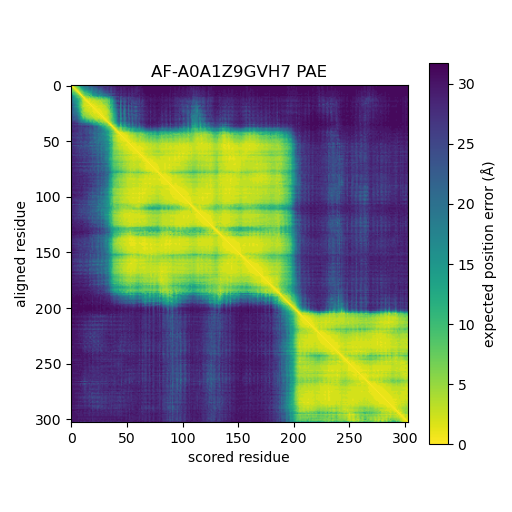71.00 266 ALA A CA 1
ATOM 2195 C C . ALA A 1 266 ? 3.631 -8.072 19.961 1.00 71.00 266 ALA A C 1
ATOM 2197 O O . ALA A 1 266 ? 4.305 -7.564 20.855 1.00 71.00 266 ALA A O 1
ATOM 2198 N N . ASN A 1 267 ? 4.049 -9.160 19.296 1.00 78.00 267 ASN A N 1
ATOM 2199 C CA . ASN A 1 267 ? 5.266 -9.925 19.608 1.00 78.00 267 ASN A CA 1
ATOM 2200 C C . ASN A 1 267 ? 5.507 -10.106 21.135 1.00 78.00 267 ASN A C 1
ATOM 2202 O O . ASN A 1 267 ? 6.552 -9.704 21.662 1.00 78.00 267 ASN A O 1
ATOM 2206 N N . PRO A 1 268 ? 4.535 -10.687 21.862 1.00 82.56 268 PRO A N 1
ATOM 2207 C CA . PRO A 1 268 ? 4.457 -10.628 23.314 1.00 82.56 268 PRO A CA 1
ATOM 2208 C C . PRO A 1 268 ? 5.481 -11.543 23.986 1.00 82.56 268 PRO A C 1
ATOM 2210 O O . PRO A 1 268 ? 5.751 -12.667 23.534 1.00 82.56 268 PRO A O 1
ATOM 2213 N N . THR A 1 269 ? 5.995 -11.100 25.132 1.00 80.00 269 THR A N 1
ATOM 2214 C CA . THR A 1 269 ? 6.771 -11.952 26.036 1.00 80.00 269 THR A CA 1
ATOM 2215 C C . THR A 1 269 ? 5.874 -12.982 26.731 1.00 80.00 269 THR A C 1
ATOM 2217 O O . THR A 1 269 ? 4.645 -12.920 26.676 1.00 80.00 269 THR A O 1
ATOM 2220 N N . ASP A 1 270 ? 6.476 -13.961 27.412 1.00 82.25 270 ASP A N 1
ATOM 2221 C CA . ASP A 1 270 ? 5.704 -14.937 28.192 1.00 82.25 270 ASP A CA 1
ATOM 2222 C C . ASP A 1 270 ? 4.947 -14.281 29.363 1.00 82.25 270 ASP A C 1
ATOM 2224 O O . ASP A 1 270 ? 3.867 -14.749 29.727 1.00 82.25 270 ASP A O 1
ATOM 2228 N N . GLU A 1 271 ? 5.475 -13.183 29.921 1.00 82.69 271 GLU A N 1
ATOM 2229 C CA . GLU A 1 271 ? 4.779 -12.390 30.942 1.00 82.69 271 GLU A CA 1
ATOM 2230 C C . GLU A 1 271 ? 3.559 -11.671 30.354 1.00 82.69 271 GLU A C 1
ATOM 2232 O O . GLU A 1 271 ? 2.494 -11.700 30.969 1.00 82.69 271 GLU A O 1
ATOM 2237 N N . ASP A 1 272 ? 3.678 -11.112 29.147 1.00 82.62 272 ASP A N 1
ATOM 2238 C CA . ASP A 1 272 ? 2.572 -10.423 28.463 1.00 82.62 272 ASP A CA 1
ATOM 2239 C C . ASP A 1 272 ? 1.461 -11.412 28.093 1.00 82.62 272 ASP A C 1
ATOM 2241 O O . ASP A 1 272 ? 0.284 -11.157 28.327 1.00 82.62 272 ASP A O 1
ATOM 2245 N N . LYS A 1 273 ? 1.820 -12.614 27.622 1.00 87.19 273 LYS A N 1
ATOM 2246 C CA . LYS A 1 273 ? 0.848 -13.698 27.384 1.00 87.19 273 LYS A CA 1
ATOM 2247 C C . LYS A 1 273 ? 0.122 -14.112 28.656 1.00 87.19 273 LYS A C 1
ATOM 2249 O O . LYS A 1 273 ? -1.054 -14.466 28.604 1.00 87.19 273 LYS A O 1
ATOM 2254 N N . GLN A 1 274 ? 0.817 -14.123 29.791 1.00 88.81 274 GLN A N 1
ATOM 2255 C CA . GLN A 1 274 ? 0.195 -14.454 31.065 1.00 88.81 274 GLN A CA 1
ATOM 2256 C C . GLN A 1 274 ? -0.732 -13.330 31.546 1.00 88.81 274 GLN A C 1
ATOM 2258 O O . GLN A 1 274 ? -1.834 -13.641 31.998 1.00 88.81 274 GLN A O 1
ATOM 2263 N N . SER A 1 275 ? -0.315 -12.068 31.396 1.00 90.12 275 SER A N 1
ATOM 2264 C CA . SER A 1 275 ? -1.127 -10.881 31.697 1.00 90.12 275 SER A CA 1
ATOM 2265 C C . SER A 1 275 ? -2.401 -10.868 30.859 1.00 90.12 275 SER A C 1
ATOM 2267 O O . SER A 1 275 ? -3.496 -10.956 31.408 1.00 90.12 275 SER A O 1
ATOM 2269 N N . MET A 1 276 ? -2.262 -10.949 29.534 1.00 91.81 276 MET A N 1
ATOM 2270 C CA . MET A 1 276 ? -3.385 -10.968 28.601 1.00 91.81 276 MET A CA 1
ATOM 2271 C C . MET A 1 276 ? -4.356 -12.116 28.906 1.00 91.81 276 MET A C 1
ATOM 2273 O O . MET A 1 276 ? -5.573 -11.953 28.844 1.00 91.81 276 MET A O 1
ATOM 2277 N N . ARG A 1 277 ? -3.849 -13.294 29.301 1.00 92.75 277 ARG A N 1
ATOM 2278 C CA . ARG A 1 277 ? -4.704 -14.441 29.650 1.00 92.75 277 ARG A CA 1
ATOM 2279 C C . ARG A 1 277 ? -5.520 -14.138 30.897 1.00 92.75 277 ARG A C 1
ATOM 2281 O O . ARG A 1 277 ? -6.703 -14.465 30.949 1.00 92.75 277 ARG A O 1
ATOM 2288 N N . GLU A 1 278 ? -4.884 -13.554 31.904 1.00 92.44 278 GLU A N 1
ATOM 2289 C CA . GLU A 1 278 ? -5.540 -13.148 33.141 1.00 92.44 278 GLU A CA 1
ATOM 2290 C C . GLU A 1 278 ? -6.608 -12.077 32.880 1.00 92.44 278 GLU A C 1
ATOM 2292 O O . GLU A 1 278 ? -7.740 -12.232 33.348 1.00 92.44 278 GLU A O 1
ATOM 2297 N N . THR A 1 279 ? -6.284 -11.062 32.075 1.00 93.56 279 THR A N 1
ATOM 2298 C CA . THR A 1 279 ? -7.211 -10.010 31.640 1.00 93.56 279 THR A CA 1
ATOM 2299 C C . THR A 1 279 ? -8.423 -10.602 30.929 1.00 93.56 279 THR A C 1
ATOM 2301 O O . THR A 1 279 ? -9.559 -10.376 31.348 1.00 93.56 279 THR A O 1
ATOM 2304 N N . MET A 1 280 ? -8.200 -11.449 29.921 1.00 93.81 280 MET A N 1
ATOM 2305 C CA . MET A 1 280 ? -9.281 -12.070 29.152 1.00 93.81 280 MET A CA 1
ATOM 2306 C C . MET A 1 280 ? -10.151 -13.001 30.002 1.00 93.81 280 MET A C 1
ATOM 2308 O O . MET A 1 280 ? -11.369 -13.019 29.839 1.00 93.81 280 MET A O 1
ATOM 2312 N N . LEU A 1 281 ? -9.573 -13.752 30.944 1.00 92.75 281 LEU A N 1
ATOM 2313 C CA . LEU A 1 281 ? -10.355 -14.582 31.867 1.00 92.75 281 LEU A CA 1
ATOM 2314 C C . LEU A 1 281 ? -11.257 -13.738 32.771 1.00 92.75 281 LEU A C 1
ATOM 2316 O O . LEU A 1 281 ? -12.431 -14.076 32.940 1.00 92.75 281 LEU A O 1
ATOM 2320 N N . HIS A 1 282 ? -10.721 -12.649 33.326 1.00 92.12 282 HIS A N 1
ATOM 2321 C CA . HIS A 1 282 ? -11.482 -11.726 34.162 1.00 92.12 282 HIS A CA 1
ATOM 2322 C C . HIS A 1 282 ? -12.627 -11.087 33.372 1.00 92.12 282 HIS A C 1
ATOM 2324 O O . HIS A 1 282 ? -13.781 -11.118 33.794 1.00 92.12 282 HIS A O 1
ATOM 2330 N N . PHE A 1 283 ? -12.322 -10.578 32.181 1.00 92.31 283 PHE A N 1
ATOM 2331 C CA . PHE A 1 283 ? -13.292 -9.935 31.310 1.00 92.31 283 PHE A CA 1
ATOM 2332 C C . PHE A 1 283 ? -14.398 -10.897 30.839 1.00 92.31 283 PHE A C 1
ATOM 2334 O O . PHE A 1 283 ? -15.585 -10.595 30.948 1.00 92.31 283 PHE A O 1
ATOM 2341 N N . LEU A 1 284 ? -14.062 -12.113 30.401 1.00 91.81 284 LEU A N 1
ATOM 2342 C CA . LEU A 1 284 ? -15.076 -13.099 30.006 1.00 91.81 284 LEU A CA 1
ATOM 2343 C C . LEU A 1 284 ? -15.923 -13.574 31.195 1.00 91.81 284 LEU A C 1
ATOM 2345 O O . LEU A 1 284 ? -17.099 -13.902 31.029 1.00 91.81 284 LEU A O 1
ATOM 2349 N N . GLN A 1 285 ? -15.360 -13.621 32.406 1.00 90.94 285 GLN A N 1
ATOM 2350 C CA . GLN A 1 285 ? -16.144 -13.873 33.613 1.00 90.94 285 GLN A CA 1
ATOM 2351 C C . GLN A 1 285 ? -17.136 -12.734 33.880 1.00 90.94 285 GLN A C 1
ATOM 2353 O O . GLN A 1 285 ? -18.327 -13.013 34.023 1.00 90.94 285 GLN A O 1
ATOM 2358 N N . PHE A 1 286 ? -16.676 -11.481 33.853 1.00 92.00 286 PHE A N 1
ATOM 2359 C CA . PHE A 1 286 ? -17.510 -10.282 33.979 1.00 92.00 286 PHE A CA 1
ATOM 2360 C C . PHE A 1 286 ? -18.711 -10.308 33.018 1.00 92.00 286 PHE A C 1
ATOM 2362 O O . PHE A 1 286 ? -19.853 -10.053 33.418 1.00 92.00 286 PHE A O 1
ATOM 2369 N N . MET A 1 287 ? -18.466 -10.688 31.760 1.00 90.50 287 MET A N 1
ATOM 2370 C CA . MET A 1 287 ? -19.490 -10.771 30.714 1.00 90.50 287 MET A CA 1
ATOM 2371 C C . MET A 1 287 ? -20.491 -11.912 30.947 1.00 90.50 287 MET A C 1
ATOM 2373 O O . MET A 1 287 ? -21.689 -11.761 30.682 1.00 90.50 287 MET A O 1
ATOM 2377 N N . ARG A 1 288 ? -20.036 -13.055 31.475 1.00 89.94 288 ARG A N 1
ATOM 2378 C CA . ARG A 1 288 ? -20.911 -14.189 31.827 1.00 89.94 288 ARG A CA 1
ATOM 2379 C C . ARG A 1 288 ? -21.792 -13.891 33.034 1.00 89.94 288 ARG A C 1
ATOM 2381 O O . ARG A 1 288 ? -22.975 -14.223 33.011 1.00 89.94 288 ARG A O 1
ATOM 2388 N N . GLU A 1 289 ? -21.265 -13.227 34.061 1.00 89.81 289 GLU A N 1
ATOM 2389 C CA . GLU A 1 289 ? -22.043 -12.840 35.250 1.00 89.81 289 GLU A CA 1
ATOM 2390 C C . GLU A 1 289 ? -23.213 -11.909 34.894 1.00 89.81 289 GLU A C 1
ATOM 2392 O O . GLU A 1 289 ? -24.295 -11.994 35.483 1.00 89.81 289 GLU A O 1
ATOM 2397 N N . ARG A 1 290 ? -23.036 -11.097 33.846 1.00 88.44 290 ARG A N 1
ATOM 2398 C CA . ARG A 1 290 ? -24.061 -10.211 33.273 1.00 88.44 290 ARG A CA 1
ATOM 2399 C C . ARG A 1 290 ? -24.954 -10.887 32.231 1.00 88.44 290 ARG A C 1
ATOM 2401 O O . ARG A 1 290 ? -25.846 -10.242 31.685 1.00 88.44 290 ARG A O 1
ATOM 2408 N N . LYS A 1 291 ? -24.766 -12.192 31.994 1.00 86.12 291 LYS A N 1
ATOM 2409 C CA . LYS A 1 291 ? -25.502 -13.012 31.013 1.00 86.12 291 LYS A CA 1
ATOM 2410 C C . LYS A 1 291 ? -25.407 -12.481 29.582 1.00 86.12 291 LYS A C 1
ATOM 2412 O O . LYS A 1 291 ? -26.316 -12.702 28.784 1.00 86.12 291 LYS A O 1
ATOM 2417 N N . ILE A 1 292 ? -24.320 -11.777 29.277 1.00 86.88 292 ILE A N 1
ATOM 2418 C CA . ILE A 1 292 ? -24.025 -11.295 27.929 1.00 86.88 292 ILE A CA 1
ATOM 2419 C C . ILE A 1 292 ? -23.447 -12.443 27.100 1.00 86.88 292 ILE A C 1
ATOM 2421 O O . ILE A 1 292 ? -23.863 -12.666 25.968 1.00 86.88 292 ILE A O 1
ATOM 2425 N N . LEU A 1 293 ? -22.540 -13.215 27.702 1.00 88.12 293 LEU A N 1
ATOM 2426 C CA . LEU A 1 293 ? -22.018 -14.458 27.140 1.00 88.12 293 LEU A CA 1
ATOM 2427 C C . LEU A 1 293 ? -22.659 -15.675 27.814 1.00 88.12 293 LEU A C 1
ATOM 2429 O O . LEU A 1 293 ? -23.063 -15.625 28.978 1.00 88.12 293 LEU A O 1
ATOM 2433 N N . ALA A 1 294 ? -22.727 -16.785 27.078 1.00 83.50 294 ALA A N 1
ATOM 2434 C CA . ALA A 1 294 ? -23.209 -18.057 27.604 1.00 83.50 294 ALA A CA 1
ATOM 2435 C C . ALA A 1 294 ? -22.274 -18.605 28.701 1.00 83.50 294 ALA A C 1
ATOM 2437 O O . ALA A 1 294 ? -21.060 -18.404 28.659 1.00 83.50 294 ALA A O 1
ATOM 2438 N N . GLU A 1 295 ? -22.824 -19.321 29.687 1.00 82.00 295 GLU A N 1
ATOM 2439 C CA . GLU A 1 295 ? -22.038 -19.866 30.810 1.00 82.00 295 GLU A CA 1
ATOM 2440 C C . GLU A 1 295 ? -20.929 -20.831 30.345 1.00 82.00 295 GLU A C 1
ATOM 2442 O O . GLU A 1 295 ? -19.854 -20.887 30.949 1.00 82.00 295 GLU A O 1
ATOM 2447 N N . ASP A 1 296 ? -21.165 -21.547 29.243 1.00 82.25 296 ASP A N 1
ATOM 2448 C CA . ASP A 1 296 ? -20.245 -22.496 28.612 1.00 82.25 296 ASP A CA 1
ATOM 2449 C C . ASP A 1 296 ? -19.255 -21.849 27.626 1.00 82.25 296 ASP A C 1
ATOM 2451 O O . ASP A 1 296 ? -18.441 -22.553 27.023 1.00 82.25 296 ASP A O 1
ATOM 2455 N N . PHE A 1 297 ? -19.262 -20.517 27.494 1.00 85.50 297 PHE A N 1
ATOM 2456 C CA . PHE A 1 297 ? -18.299 -19.782 26.677 1.00 85.50 297 PHE A CA 1
ATOM 2457 C C . PHE A 1 297 ? -16.891 -19.875 27.293 1.00 85.50 297 PHE A C 1
ATOM 2459 O O . PHE A 1 297 ? -16.538 -19.135 28.213 1.00 85.50 297 PHE A O 1
ATOM 2466 N N . SER A 1 298 ? -16.097 -20.832 26.804 1.00 84.25 298 SER A N 1
ATOM 2467 C CA . SER A 1 298 ? -14.770 -21.176 27.331 1.00 84.25 298 SER A CA 1
ATOM 2468 C C . SER A 1 298 ? -13.759 -21.392 26.194 1.00 84.25 298 SER A C 1
ATOM 2470 O O . SER A 1 298 ? -13.640 -22.515 25.692 1.00 84.25 298 SER A O 1
ATOM 2472 N N . PRO A 1 299 ? -13.016 -20.347 25.787 1.00 85.06 299 PRO A N 1
ATOM 2473 C CA . PRO A 1 299 ? -11.927 -20.448 24.813 1.00 85.06 299 PRO A CA 1
ATOM 2474 C C . PRO A 1 299 ? -10.833 -21.415 25.270 1.00 85.06 299 PRO A C 1
ATOM 2476 O O . PRO A 1 299 ? -10.491 -21.459 26.452 1.00 85.06 299 PRO A O 1
ATOM 2479 N N . LYS A 1 300 ? -10.277 -22.200 24.343 1.00 81.19 300 LYS A N 1
ATOM 2480 C CA . LYS A 1 300 ? -9.234 -23.190 24.657 1.00 81.19 300 LYS A CA 1
ATOM 2481 C C . LYS A 1 300 ? -7.879 -22.544 24.911 1.00 81.19 300 LYS A C 1
ATOM 2483 O O . LYS A 1 300 ? -7.078 -23.122 25.633 1.00 81.19 300 LYS A O 1
ATOM 2488 N N . SER A 1 301 ? -7.620 -21.378 24.328 1.00 77.00 301 SER A N 1
ATOM 2489 C CA . SER A 1 301 ? -6.382 -20.611 24.497 1.00 77.00 301 SER A CA 1
ATOM 2490 C C . SER A 1 301 ? -6.165 -20.107 25.928 1.00 77.00 301 SER A C 1
ATOM 2492 O O . SER A 1 301 ? -5.029 -19.823 26.335 1.00 77.00 301 SER A O 1
ATOM 2494 N N . LEU A 1 302 ? -7.257 -20.028 26.691 1.00 80.25 302 LEU A N 1
ATOM 2495 C CA . LEU A 1 302 ? -7.303 -19.529 28.061 1.00 80.25 302 LEU A CA 1
ATOM 2496 C C . LEU A 1 302 ? -7.343 -20.649 29.120 1.00 80.25 302 LEU A C 1
ATOM 2498 O O . LEU A 1 302 ? -7.301 -20.335 30.310 1.00 80.25 302 LEU A O 1
ATOM 2502 N N . LEU A 1 303 ? -7.412 -21.922 28.701 1.00 72.94 303 LEU A N 1
ATOM 2503 C CA . LEU A 1 303 ? -7.342 -23.121 29.556 1.00 72.94 303 LEU A CA 1
ATOM 2504 C C . LEU A 1 303 ? -5.897 -23.613 29.723 1.00 72.94 303 LEU A C 1
ATOM 2506 O O . LEU A 1 303 ? -5.580 -24.092 30.835 1.00 72.94 303 LEU A O 1
#

Sequence (303 aa):
MSKKKGKTKKSGMEKRRQDKRHRKMVKRKKLMNHRSPTQITSPHQLEKLLKTLPNLAFDPMLLDLYLDEEMMKELIEEGLEEPQILSRLLTPEFLKELEGRLEDVEDSAVPQSPKALLAKASRHQLQNSEEIPYLSNPLLFAFFLKTRAKAEGNPMKLADLSNAIREFEERNSEWIAEASENPELLKNELEEDLEAQVEDSGQEQFPEDLMQELEKEYENLPQQRADRMREDLELFLEDFSPSTKFDQWTTSMIDDFFMNWFVEHANPTDEDKQSMRETMLHFLQFMRERKILAEDFSPKSLL

Mean predicted aligned error: 17.96 Å

Foldseek 3Di:
DDDDDDDDDDPVVVVVVVVVVVVVVVVVVVVVVPDDADAPPDPVSVVVLLVCLQLLCCPPLNVPQAFDLVQLVVCVVVVDQLLLSLLQSPDPVSLVVLLVSLVVQLVPDRHNHSRNVSSVVQNVLSVVCVPHQPLNRSNSVSRSLQSVCVSVVHHDDSVCSVVSVVVSCVVCVVVVVVCVVPVVSSHRVVVVVVVVCVVPVPPPQQPVVLVVVVVVVLVPPDPVLSVLLVVLVCCVCPVVPDDSQLVPDALVSVVCCLPPVCCVPVVDDPVNSVSNLVSVVSVVVSCVVVVSDPPPSDRPSSD

Radius of gyration: 31.4 Å; Cα contacts (8 Å, |Δi|>4): 230; chains: 1; bounding box: 98×47×106 Å

pLDDT: mean 79.76, std 15.11, range [32.38, 96.31]

Solvent-accessible surface area (backbone atoms only — not comparable to full-atom values): 17334 Å² total; per-residue (Å²): 139,83,86,83,83,79,82,84,75,70,62,69,59,54,54,53,50,51,53,53,51,50,53,50,50,52,51,48,52,57,54,59,79,65,55,70,56,73,71,80,86,46,70,70,57,47,54,60,49,58,75,49,38,34,59,51,45,63,33,87,88,34,52,86,63,62,53,60,54,65,61,49,52,53,42,55,74,72,65,57,54,68,70,59,48,47,29,63,49,65,37,72,69,55,51,52,53,50,45,55,47,32,47,53,48,28,73,75,33,60,77,66,27,74,65,18,48,43,26,50,52,49,43,54,42,64,78,39,34,95,83,36,37,64,80,73,41,60,41,57,54,34,34,45,54,41,29,50,27,40,63,74,71,51,69,65,52,81,86,49,47,70,56,52,53,51,54,45,51,64,74,41,44,68,59,54,53,50,33,72,76,38,64,72,72,36,48,41,56,49,56,48,50,48,49,47,41,58,69,65,41,70,68,66,59,73,57,64,73,57,52,58,54,52,51,60,60,37,71,78,44,60,65,75,58,35,53,50,37,48,56,46,45,44,47,48,57,62,75,65,47,61,75,73,51,60,88,74,64,51,45,64,57,56,27,43,40,63,69,45,50,43,48,73,74,64,63,59,52,76,66,50,54,50,50,42,42,53,38,52,54,52,51,55,48,58,36,31,79,71,64,65,39,60,90,81,72,67,36,72,77,74,109

Secondary structure (DSSP, 8-state):
-----PPPP-HHHHHHHHHHHHHHHHHHHHHHTTPPP----SHHHHHHHHTTGGGGGGSTTTTT----HHHHHHHHHTT--HHHHHHHH--HHHHHHHHHHHHHHHHTSPTT-HHHHHHHHHHHHHHTTTTS-GGG-HHHHHHHHHHHHHHTT----HHHHHHHHHHHHHHTHHHHHHHHH-GGGGS-HHHHHHHHHHHHS----S-HHHHHHHHHHHTTS-HHHHHHHHHHHHIIIIIS---S-GGG--HHHHHHIIIIIHHHHH---HHHHHHHHHHHHHHHHHHHHTTSS-TT---GGG-